Protein AF-0000000087717267 (afdb_homodimer)

Sequence (338 aa):
MAAPQKGGMAPADSSPEQLRQWFDAIDKDRNGKLTAMELQSALQLGGLNFSLATVAHIIRIHDRSNSGTIMFGEFCKLHEFLTNVQHSFDYFDSKGSGYLGYQLDRPALQAVFTRFDPARRGALGLAEFLALTLFLRSSTATFNAFDRDRTGAIKLSFNQFLFAAAHCVMAAPQKGGMAPADSSPEQLRQWFDAIDKDRNGKLTAMELQSALQLGGLNFSLATVAHIIRIHDRSNSGTIMFGEFCKLHEFLTNVQHSFDYFDSKGSGYLGYQLDRPALQAVFTRFDPARRGALGLAEFLALTLFLRSSTATFNAFDRDRTGAIKLSFNQFLFAAAHCV

pLDDT: mean 89.27, std 12.34, range [26.91, 97.62]

Organism: NCBI:txid307507

Structure (mmCIF, N/CA/C/O backbone):
data_AF-0000000087717267-model_v1
#
loop_
_entity.id
_entity.type
_entity.pdbx_description
1 polymer 'EF-hand domain-containing protein'
#
loop_
_atom_site.group_PDB
_atom_site.id
_atom_site.type_symbol
_atom_site.label_atom_id
_atom_site.label_alt_id
_atom_site.label_comp_id
_atom_site.label_asym_id
_atom_site.label_entity_id
_atom_site.label_seq_id
_atom_site.pdbx_PDB_ins_code
_atom_site.Cartn_x
_atom_site.Cartn_y
_atom_site.Cartn_z
_atom_site.occupancy
_atom_site.B_iso_or_equiv
_atom_site.auth_seq_id
_atom_site.auth_comp_id
_atom_site.auth_asym_id
_atom_site.auth_atom_id
_atom_site.pdbx_PDB_model_num
ATOM 1 N N . MET A 1 1 ? 26.172 -24.422 -20.688 1 26.91 1 MET A N 1
ATOM 2 C CA . MET A 1 1 ? 25.797 -24.109 -19.312 1 26.91 1 MET A CA 1
ATOM 3 C C . MET A 1 1 ? 25.062 -22.781 -19.25 1 26.91 1 MET A C 1
ATOM 5 O O . MET A 1 1 ? 25.594 -21.75 -19.641 1 26.91 1 MET A O 1
ATOM 9 N N . ALA A 1 2 ? 23.7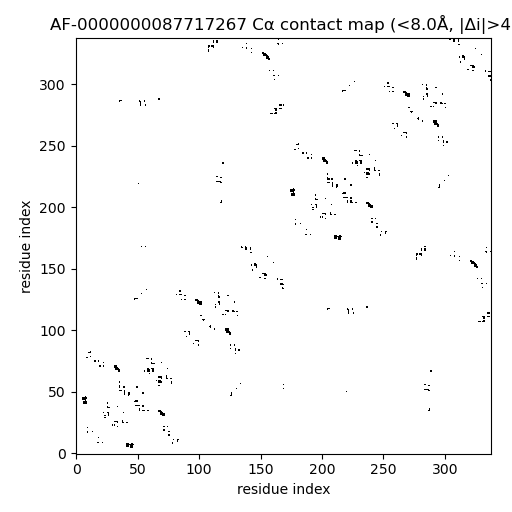5 -22.781 -19.328 1 35.59 2 ALA A N 1
ATOM 10 C CA . ALA A 1 2 ? 22.984 -21.547 -19.5 1 35.59 2 ALA A CA 1
ATOM 11 C C . ALA A 1 2 ? 23.281 -20.547 -18.375 1 35.59 2 ALA A C 1
ATOM 13 O O . ALA A 1 2 ? 23.297 -20.938 -17.203 1 35.59 2 ALA A O 1
ATOM 14 N N . ALA A 1 3 ? 24 -19.641 -18.578 1 35.81 3 ALA A N 1
ATOM 15 C CA . ALA A 1 3 ? 24.359 -18.562 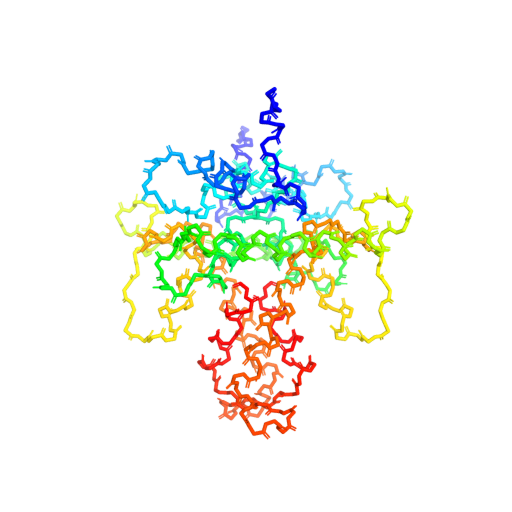-17.672 1 35.81 3 ALA A CA 1
ATOM 16 C C . ALA A 1 3 ? 23.156 -18.094 -16.859 1 35.81 3 ALA A C 1
ATOM 18 O O . ALA A 1 3 ? 22.047 -17.969 -17.391 1 35.81 3 ALA A O 1
ATOM 19 N N . PRO A 1 4 ? 23.219 -18.359 -15.484 1 39.34 4 PRO A N 1
ATOM 20 C CA . PRO A 1 4 ? 22.094 -17.766 -14.758 1 39.34 4 PRO A CA 1
ATOM 21 C C . PRO A 1 4 ? 21.75 -16.375 -15.266 1 39.34 4 PRO A C 1
ATOM 23 O O . PRO A 1 4 ? 22.625 -15.516 -15.422 1 39.34 4 PRO A O 1
ATOM 26 N N . GLN A 1 5 ? 21.188 -16.312 -16.359 1 37.53 5 GLN A N 1
ATOM 27 C CA . GLN A 1 5 ? 20.828 -15.023 -16.906 1 37.53 5 GLN A CA 1
ATOM 28 C C . GLN A 1 5 ? 20.5 -14.023 -15.789 1 37.53 5 GLN A C 1
ATOM 30 O O . GLN A 1 5 ? 20.172 -14.422 -14.672 1 37.53 5 GLN A O 1
ATOM 35 N N . LYS A 1 6 ? 20.656 -12.75 -16.078 1 39.75 6 LYS A N 1
ATOM 36 C CA . LYS A 1 6 ? 20.422 -11.586 -15.227 1 39.75 6 LYS A CA 1
ATOM 37 C C . LYS A 1 6 ? 19.266 -11.844 -14.25 1 39.75 6 LYS A C 1
ATOM 39 O O . LYS A 1 6 ? 18.281 -12.484 -14.609 1 39.75 6 LYS A O 1
ATOM 44 N N . GLY A 1 7 ? 19.406 -11.914 -12.875 1 49.19 7 GLY A N 1
ATOM 45 C CA . GLY A 1 7 ? 18.766 -12.008 -11.57 1 49.19 7 GLY A CA 1
ATOM 46 C C . GLY A 1 7 ? 17.266 -11.75 -11.633 1 49.19 7 GLY A C 1
ATOM 47 O O . GLY A 1 7 ? 16.641 -11.438 -10.617 1 49.19 7 GLY A O 1
ATOM 48 N N . GLY A 1 8 ? 16.734 -11.523 -12.766 1 53.84 8 GLY A N 1
ATOM 49 C CA . GLY A 1 8 ? 15.32 -11.242 -12.93 1 53.84 8 GLY A CA 1
ATOM 50 C C . GLY A 1 8 ? 14.438 -12.461 -12.719 1 53.84 8 GLY A C 1
ATOM 51 O O . GLY A 1 8 ? 14.898 -13.484 -12.219 1 53.84 8 GLY A O 1
ATOM 52 N N . MET A 1 9 ? 13.094 -12.289 -12.844 1 64.06 9 MET A N 1
ATOM 53 C CA . MET A 1 9 ? 12.109 -13.367 -12.727 1 64.06 9 MET A CA 1
ATOM 54 C C . MET A 1 9 ? 12.422 -14.492 -13.703 1 64.06 9 MET A C 1
ATOM 56 O O . MET A 1 9 ? 12.953 -14.258 -14.781 1 64.06 9 MET A O 1
ATOM 60 N N . ALA A 1 10 ? 12.367 -15.711 -13.172 1 70.69 10 ALA A N 1
ATOM 61 C CA . ALA A 1 10 ? 12.492 -16.875 -14.055 1 70.69 10 ALA A CA 1
ATOM 62 C C . ALA A 1 10 ? 11.523 -16.766 -15.227 1 70.69 10 ALA A C 1
ATOM 64 O O . ALA A 1 10 ? 10.406 -16.266 -15.078 1 70.69 10 ALA A O 1
ATOM 65 N N . PRO A 1 11 ? 11.969 -17.234 -16.375 1 72.56 11 PRO A N 1
ATOM 66 C CA . PRO A 1 11 ? 11.07 -17.203 -17.531 1 72.56 11 PRO A CA 1
ATOM 67 C C . PRO A 1 11 ? 9.797 -18.016 -17.312 1 72.56 11 PRO A C 1
ATOM 69 O O . PRO A 1 11 ? 9.758 -18.875 -16.438 1 72.56 11 PRO A O 1
ATOM 72 N N . ALA A 1 12 ? 8.656 -17.766 -17.906 1 69.88 12 ALA A N 1
ATOM 73 C CA . ALA A 1 12 ? 7.32 -18.359 -17.781 1 69.88 12 ALA A CA 1
ATOM 74 C C . ALA A 1 12 ? 7.363 -19.875 -17.969 1 69.88 12 ALA A C 1
ATOM 76 O O . ALA A 1 12 ? 6.633 -20.609 -17.312 1 69.88 12 ALA A O 1
ATOM 77 N N . ASP A 1 13 ? 8.109 -20.344 -18.797 1 75.69 13 ASP A N 1
ATOM 78 C CA . ASP A 1 13 ? 8.117 -21.781 -19.094 1 75.69 13 ASP A CA 1
ATOM 79 C C . ASP A 1 13 ? 9.273 -22.484 -18.391 1 75.69 13 ASP A C 1
ATOM 81 O O . ASP A 1 13 ? 9.859 -23.422 -18.922 1 75.69 13 ASP A O 1
ATOM 85 N N . SER A 1 14 ? 9.375 -22 -17.203 1 80.81 14 SER A N 1
ATOM 86 C CA . SER A 1 14 ? 10.5 -22.594 -16.469 1 80.81 14 SER A CA 1
ATOM 87 C C . SER A 1 14 ? 10.133 -23.969 -15.93 1 80.81 14 SER A C 1
ATOM 89 O O . SER A 1 14 ? 9.023 -24.172 -15.43 1 80.81 14 SER A O 1
ATOM 91 N N . SER A 1 15 ? 11.031 -24.922 -16.078 1 85.56 15 SER A N 1
ATOM 92 C CA . SER A 1 15 ? 10.891 -26.234 -15.453 1 85.56 15 SER A CA 1
ATOM 93 C C . SER A 1 15 ? 11.039 -26.141 -13.938 1 85.56 15 SER A C 1
ATOM 95 O O . SER A 1 15 ? 11.562 -25.156 -13.422 1 85.56 15 SER A O 1
ATOM 97 N N . PRO A 1 16 ? 10.547 -27.141 -13.273 1 88 16 PRO A N 1
ATOM 98 C CA . PRO A 1 16 ? 10.727 -27.172 -11.82 1 88 16 PRO A CA 1
ATOM 99 C C . PRO A 1 16 ? 12.195 -27.094 -11.406 1 88 16 PRO A C 1
ATOM 101 O O . PRO A 1 16 ? 12.516 -26.469 -10.391 1 88 16 PRO A O 1
ATOM 104 N N . GLU A 1 17 ? 13.031 -27.672 -12.188 1 90.38 17 GLU A N 1
ATOM 105 C CA . GLU A 1 17 ? 14.453 -27.641 -11.883 1 90.38 17 GLU A CA 1
ATOM 106 C C . GLU A 1 17 ? 15.016 -26.219 -12.016 1 90.38 17 GLU A C 1
ATOM 108 O O . GLU A 1 17 ? 15.82 -25.797 -11.188 1 90.38 17 GLU A O 1
ATOM 113 N N . GLN A 1 18 ? 14.586 -25.562 -13.031 1 90.56 18 GLN A N 1
ATOM 114 C CA . GLN A 1 18 ? 15.016 -24.188 -13.219 1 90.56 18 GLN A CA 1
ATOM 115 C C . GLN A 1 18 ? 14.516 -23.297 -12.086 1 90.56 18 GLN A C 1
ATOM 117 O O . GLN A 1 18 ? 15.25 -22.438 -11.594 1 90.56 18 GLN A O 1
ATOM 122 N N . LEU A 1 19 ? 13.297 -23.547 -11.664 1 93.62 19 LEU A N 1
ATOM 123 C CA . LEU A 1 19 ? 12.719 -22.75 -10.586 1 93.62 19 LEU A CA 1
ATOM 124 C C . LEU A 1 19 ? 13.477 -22.984 -9.281 1 93.62 19 LEU A C 1
ATOM 126 O O . LEU A 1 19 ? 13.633 -22.062 -8.477 1 93.62 19 LEU A O 1
ATOM 130 N N . ARG A 1 20 ? 13.891 -24.219 -9.078 1 94.5 20 ARG A N 1
ATOM 131 C CA . ARG A 1 20 ? 14.664 -24.531 -7.887 1 94.5 20 ARG A CA 1
ATOM 132 C C . ARG A 1 20 ? 15.977 -23.75 -7.871 1 94.5 20 ARG A C 1
ATOM 134 O O . ARG A 1 20 ? 16.375 -23.219 -6.828 1 94.5 20 ARG A O 1
ATOM 141 N N . GLN A 1 21 ? 16.609 -23.625 -9.023 1 93.69 21 GLN A N 1
ATOM 142 C CA . GLN A 1 21 ? 17.844 -22.859 -9.133 1 93.69 21 GLN A CA 1
ATOM 143 C C . GLN A 1 21 ? 17.594 -21.391 -8.797 1 93.69 21 GLN A C 1
ATOM 145 O O . GLN A 1 21 ? 18.391 -20.766 -8.094 1 93.69 21 GLN A O 1
ATOM 150 N N . TRP A 1 22 ? 16.516 -20.906 -9.297 1 92.38 22 TRP A N 1
ATOM 151 C CA . TRP A 1 22 ? 16.172 -19.516 -9.016 1 92.38 22 TRP A CA 1
ATOM 152 C C . TRP A 1 22 ? 15.883 -19.312 -7.535 1 92.38 22 TRP A C 1
ATOM 154 O O . TRP A 1 22 ? 16.375 -18.359 -6.922 1 92.38 22 TRP A O 1
ATOM 164 N N . PHE A 1 23 ? 15.086 -20.234 -7 1 96.31 23 PHE A N 1
ATOM 165 C CA . PHE A 1 23 ? 14.766 -20.188 -5.578 1 96.31 23 PHE A CA 1
ATOM 166 C C . PHE A 1 23 ? 16.047 -20.156 -4.738 1 96.31 23 PHE A C 1
ATOM 168 O O . PHE A 1 23 ? 16.188 -19.328 -3.844 1 96.31 23 PHE A O 1
ATOM 175 N N . ASP A 1 24 ? 16.953 -20.984 -5.074 1 96.25 24 ASP A N 1
ATOM 176 C CA . ASP A 1 24 ? 18.203 -21.094 -4.332 1 96.25 24 ASP A CA 1
ATOM 177 C C . ASP A 1 24 ? 19.047 -19.828 -4.48 1 96.25 24 ASP A C 1
ATOM 179 O O . ASP A 1 24 ? 19.734 -19.438 -3.549 1 96.25 24 ASP A O 1
ATOM 183 N N . ALA A 1 25 ? 18.969 -19.219 -5.641 1 94.5 25 ALA A N 1
ATOM 184 C CA . ALA A 1 25 ? 19.703 -17.984 -5.883 1 94.5 25 ALA A CA 1
ATOM 185 C C . ALA A 1 25 ? 19.141 -16.828 -5.051 1 94.5 25 ALA A C 1
ATOM 187 O O . ALA A 1 25 ? 19.891 -15.945 -4.629 1 94.5 25 ALA A O 1
ATOM 188 N N . ILE A 1 26 ? 17.891 -16.906 -4.832 1 95.75 26 ILE A N 1
ATOM 189 C CA . ILE A 1 26 ? 17.203 -15.844 -4.086 1 95.75 26 ILE A CA 1
ATOM 190 C C . ILE A 1 26 ? 17.422 -16.062 -2.588 1 95.75 26 ILE A C 1
ATOM 192 O O . ILE A 1 26 ? 17.547 -15.094 -1.832 1 95.75 26 ILE A O 1
ATOM 196 N N . ASP A 1 27 ? 17.453 -17.312 -2.191 1 97.25 27 ASP A N 1
ATOM 197 C CA . ASP A 1 27 ? 17.594 -17.688 -0.788 1 97.25 27 ASP A CA 1
ATOM 198 C C . ASP A 1 27 ? 19.016 -17.422 -0.299 1 97.25 27 ASP A C 1
ATOM 200 O O . ASP A 1 27 ? 19.797 -18.359 -0.091 1 97.25 27 ASP A O 1
ATOM 204 N N . LYS A 1 28 ? 19.328 -16.281 0.073 1 95.88 28 LYS A N 1
ATOM 205 C CA . LYS A 1 28 ? 20.688 -15.836 0.366 1 95.88 28 LYS A CA 1
ATOM 206 C C . LYS A 1 28 ? 21.25 -16.562 1.583 1 95.88 28 LYS A C 1
ATOM 208 O O . LYS A 1 28 ? 22.453 -16.859 1.634 1 95.88 28 LYS A O 1
ATOM 213 N N . ASP A 1 29 ? 20.438 -16.828 2.641 1 96.25 29 ASP A N 1
ATOM 214 C CA . ASP A 1 29 ? 20.953 -17.484 3.834 1 96.25 29 ASP A CA 1
ATOM 215 C C . ASP A 1 29 ? 20.797 -19 3.738 1 96.25 29 ASP A C 1
ATOM 217 O O . ASP A 1 29 ? 21.125 -19.719 4.68 1 96.25 29 ASP A O 1
ATOM 221 N N . ARG A 1 30 ? 20.188 -19.547 2.648 1 96.62 30 ARG A N 1
ATOM 222 C CA . ARG A 1 30 ? 20.094 -20.969 2.283 1 96.62 30 ARG A CA 1
ATOM 223 C C . ARG A 1 30 ? 19.375 -21.766 3.369 1 96.62 30 ARG A C 1
ATOM 225 O O . ARG A 1 30 ? 19.828 -22.844 3.742 1 96.62 30 ARG A O 1
ATOM 232 N N . ASN A 1 31 ? 18.328 -21.203 3.932 1 96.88 31 ASN A N 1
ATOM 233 C CA . ASN A 1 31 ? 17.594 -21.922 4.977 1 96.88 31 ASN A CA 1
ATOM 234 C C . ASN A 1 31 ? 16.312 -22.547 4.434 1 96.88 31 ASN A C 1
ATOM 236 O O . ASN A 1 31 ? 15.492 -23.062 5.199 1 96.88 31 ASN A O 1
ATOM 240 N N . GLY A 1 32 ? 16.172 -22.453 3.127 1 96.81 32 GLY A N 1
ATOM 241 C CA . GLY A 1 32 ? 15.055 -23.125 2.479 1 96.81 32 GLY A CA 1
ATOM 242 C C . GLY A 1 32 ? 13.773 -22.312 2.488 1 96.81 32 GLY A C 1
ATOM 243 O O . GLY A 1 32 ? 12.719 -22.797 2.082 1 96.81 32 GLY A O 1
ATOM 244 N N . LYS A 1 33 ? 13.805 -21.094 2.902 1 96.81 33 LYS A N 1
ATOM 245 C CA . LYS A 1 33 ? 12.664 -20.172 2.934 1 96.81 33 LYS A CA 1
ATOM 246 C C . LYS A 1 33 ? 13.039 -18.812 2.377 1 96.81 33 LYS A C 1
ATOM 248 O O . LYS A 1 33 ? 14.188 -18.375 2.49 1 96.81 33 LYS A O 1
ATOM 253 N N . LEU A 1 34 ? 12.117 -18.141 1.711 1 97.06 34 LEU A N 1
ATOM 254 C CA . LEU A 1 34 ? 12.359 -16.797 1.201 1 97.06 34 LEU A CA 1
ATOM 255 C C . LEU A 1 34 ? 11.625 -15.75 2.039 1 97.06 34 LEU A C 1
ATOM 257 O O . LEU A 1 34 ? 10.43 -15.891 2.295 1 97.06 34 LEU A O 1
ATOM 261 N N . THR A 1 35 ? 12.344 -14.805 2.502 1 96.12 35 THR A N 1
ATOM 262 C CA . THR A 1 35 ? 11.742 -13.656 3.158 1 96.12 35 THR A CA 1
ATOM 263 C C . THR A 1 35 ? 11.297 -12.617 2.129 1 96.12 35 THR A C 1
ATOM 265 O O . THR A 1 35 ? 11.648 -12.719 0.95 1 96.12 35 THR A O 1
ATOM 268 N N . ALA A 1 36 ? 10.547 -11.641 2.602 1 95.56 36 ALA A N 1
ATOM 269 C CA . ALA A 1 36 ? 10.133 -10.531 1.738 1 95.56 36 ALA A CA 1
ATOM 270 C C . ALA A 1 36 ? 11.344 -9.75 1.23 1 95.56 36 ALA A C 1
ATOM 272 O O . ALA A 1 36 ? 11.383 -9.336 0.07 1 95.56 36 ALA A O 1
ATOM 273 N N . MET A 1 37 ? 12.305 -9.609 2.037 1 95.06 37 MET A N 1
ATOM 274 C CA . MET A 1 37 ? 13.5 -8.852 1.671 1 95.06 37 MET A CA 1
ATOM 275 C C . MET A 1 37 ? 14.289 -9.57 0.589 1 95.06 37 MET A C 1
ATOM 277 O O . MET A 1 37 ? 14.758 -8.945 -0.365 1 95.06 37 MET A O 1
ATOM 281 N N . GLU A 1 38 ? 14.422 -10.859 0.75 1 96.75 38 GLU A N 1
ATOM 282 C CA . GLU A 1 38 ? 15.125 -11.641 -0.261 1 96.75 38 GLU A CA 1
ATOM 283 C C . GLU A 1 38 ? 14.406 -11.586 -1.604 1 96.75 38 GLU A C 1
ATOM 285 O O . GLU A 1 38 ? 15.031 -11.375 -2.645 1 96.75 38 GLU A O 1
ATOM 290 N N . LEU A 1 39 ? 13.125 -11.766 -1.527 1 96.12 39 LEU A N 1
ATOM 291 C CA . LEU A 1 39 ? 12.344 -11.734 -2.756 1 96.12 39 LEU A CA 1
ATOM 292 C C . LEU A 1 39 ? 12.352 -10.344 -3.381 1 96.12 39 LEU A C 1
ATOM 294 O O . LEU A 1 39 ? 12.438 -10.211 -4.602 1 96.12 39 LEU A O 1
ATOM 298 N N . GLN A 1 40 ? 12.234 -9.344 -2.545 1 94.62 40 GLN A N 1
ATOM 299 C CA . GLN A 1 40 ? 12.25 -7.973 -3.041 1 94.62 40 GLN A CA 1
ATOM 300 C C . GLN A 1 40 ? 13.523 -7.691 -3.83 1 94.62 40 GLN A C 1
ATOM 302 O O . GLN A 1 40 ? 13.477 -7.117 -4.922 1 94.62 40 GLN A O 1
ATOM 307 N N . SER A 1 41 ? 14.641 -8.055 -3.285 1 94.75 41 SER A N 1
ATOM 308 C CA . SER A 1 41 ? 15.93 -7.859 -3.938 1 94.75 41 SER A CA 1
ATOM 309 C C . SER A 1 41 ? 15.984 -8.57 -5.281 1 94.75 41 SER A C 1
ATOM 311 O O . SER A 1 41 ? 16.5 -8.031 -6.262 1 94.75 41 SER A O 1
ATOM 313 N N . ALA A 1 42 ? 15.461 -9.719 -5.297 1 93.88 42 ALA A N 1
ATOM 314 C CA . ALA A 1 42 ? 15.461 -10.508 -6.527 1 93.88 42 ALA A CA 1
ATOM 315 C C . ALA A 1 42 ? 14.594 -9.844 -7.598 1 93.88 42 ALA A C 1
ATOM 317 O O . ALA A 1 42 ? 15 -9.75 -8.758 1 93.88 42 ALA A O 1
ATOM 318 N N . LEU A 1 43 ? 13.406 -9.398 -7.207 1 92.19 43 LEU A N 1
ATOM 319 C CA . LEU A 1 43 ? 12.484 -8.758 -8.141 1 92.19 43 LEU A CA 1
ATOM 320 C C . LEU A 1 43 ? 13.07 -7.453 -8.672 1 92.19 43 LEU A C 1
ATOM 322 O O . LEU A 1 43 ? 12.898 -7.121 -9.844 1 92.19 43 LEU A O 1
ATOM 326 N N . GLN A 1 44 ? 13.75 -6.766 -7.781 1 91.94 44 GLN A N 1
ATOM 327 C CA . GLN A 1 44 ? 14.406 -5.523 -8.18 1 91.94 44 GLN A CA 1
ATOM 328 C C . GLN A 1 44 ? 15.453 -5.773 -9.266 1 91.94 44 GLN A C 1
ATOM 330 O O . GLN A 1 44 ? 15.57 -4.996 -10.219 1 91.94 44 GLN A O 1
ATOM 335 N N . LEU A 1 45 ? 16.188 -6.809 -9.109 1 89.44 45 LEU A N 1
ATOM 336 C CA . LEU A 1 45 ? 17.188 -7.188 -10.094 1 89.44 45 LEU A CA 1
ATOM 337 C C . LEU A 1 45 ? 16.547 -7.449 -11.453 1 89.44 45 LEU A C 1
ATOM 339 O O . LEU A 1 45 ? 17.156 -7.199 -12.492 1 89.44 45 LEU A O 1
ATOM 343 N N . GLY A 1 46 ? 15.297 -7.891 -11.422 1 85.19 46 GLY A N 1
ATOM 344 C CA . GLY A 1 46 ? 14.555 -8.148 -12.648 1 85.19 46 GLY A CA 1
ATOM 345 C C . GLY A 1 46 ? 13.844 -6.918 -13.188 1 85.19 46 GLY A C 1
ATOM 346 O O . GLY A 1 46 ? 13.102 -7 -14.164 1 85.19 46 GLY A O 1
ATOM 347 N N . GLY A 1 47 ? 14.047 -5.812 -12.492 1 85.38 47 GLY A N 1
ATOM 348 C CA . GLY A 1 47 ? 13.469 -4.57 -12.977 1 85.38 47 GLY A CA 1
ATOM 349 C C . GLY A 1 47 ? 12.125 -4.258 -12.359 1 85.38 47 GLY A C 1
ATOM 350 O O . GLY A 1 47 ? 11.438 -3.322 -12.781 1 85.38 47 GLY A O 1
ATOM 351 N N . LEU A 1 48 ? 11.734 -5.07 -11.406 1 87.31 48 LEU A N 1
ATOM 352 C CA . LEU A 1 48 ? 10.484 -4.832 -10.703 1 87.31 48 LEU A CA 1
ATOM 353 C C . LEU A 1 48 ? 10.734 -4.191 -9.336 1 87.31 48 LEU A C 1
ATOM 355 O O . LEU A 1 48 ? 11.047 -4.887 -8.367 1 87.31 48 LEU A O 1
ATOM 359 N N . ASN A 1 49 ? 10.523 -2.951 -9.305 1 87.25 49 ASN A N 1
ATOM 360 C CA . ASN A 1 49 ? 10.773 -2.203 -8.078 1 87.25 49 ASN A CA 1
ATOM 361 C C . ASN A 1 49 ? 9.516 -2.084 -7.227 1 87.25 49 ASN A C 1
ATOM 363 O O . ASN A 1 49 ? 8.727 -1.16 -7.406 1 87.25 49 ASN A O 1
ATOM 367 N N . PHE A 1 50 ? 9.43 -3.014 -6.305 1 89.06 50 PHE A N 1
ATOM 368 C CA . PHE A 1 50 ? 8.297 -3.033 -5.383 1 89.06 50 PHE A CA 1
ATOM 369 C C . PHE A 1 50 ? 8.711 -2.543 -4.004 1 89.06 50 PHE A C 1
ATOM 371 O O . PHE A 1 50 ? 9.867 -2.691 -3.609 1 89.06 50 PHE A O 1
ATOM 378 N N . SER A 1 51 ? 7.746 -1.952 -3.396 1 86.81 51 SER A N 1
ATOM 379 C CA . SER A 1 51 ? 7.957 -1.7 -1.975 1 86.81 51 SER A CA 1
ATOM 380 C C . SER A 1 51 ? 7.988 -3.002 -1.182 1 86.81 51 SER A C 1
ATOM 382 O O . SER A 1 51 ? 7.457 -4.02 -1.629 1 86.81 51 SER A O 1
ATOM 384 N N . LEU A 1 52 ? 8.633 -2.98 -0.073 1 90.06 52 LEU A N 1
ATOM 385 C CA . LEU A 1 52 ? 8.648 -4.16 0.784 1 90.06 52 LEU A CA 1
ATOM 386 C C . LEU A 1 52 ? 7.238 -4.559 1.193 1 90.06 52 LEU A C 1
ATOM 388 O O . LEU A 1 52 ? 6.934 -5.75 1.312 1 90.06 52 LEU A O 1
ATOM 392 N N . ALA A 1 53 ? 6.406 -3.562 1.337 1 88.69 53 ALA A N 1
ATOM 393 C CA . ALA A 1 53 ? 5.02 -3.832 1.702 1 88.69 53 ALA A CA 1
ATOM 394 C C . ALA A 1 53 ? 4.312 -4.641 0.617 1 88.69 53 ALA A C 1
ATOM 396 O O . ALA A 1 53 ? 3.58 -5.586 0.915 1 88.69 53 ALA A O 1
ATOM 397 N N . THR A 1 54 ? 4.488 -4.277 -0.59 1 89.19 54 THR A N 1
ATOM 398 C CA . THR A 1 54 ? 3.875 -4.984 -1.706 1 89.19 54 THR A CA 1
ATOM 399 C C . THR A 1 54 ? 4.395 -6.418 -1.789 1 89.19 54 THR A C 1
ATOM 401 O O . THR A 1 54 ? 3.617 -7.359 -1.957 1 89.19 54 THR A O 1
ATOM 404 N N . VAL A 1 55 ? 5.699 -6.609 -1.637 1 93.62 55 VAL A N 1
ATOM 405 C CA . VAL A 1 55 ? 6.293 -7.941 -1.711 1 93.62 55 VAL A CA 1
ATOM 406 C C . VAL A 1 55 ? 5.785 -8.797 -0.554 1 93.62 55 VAL A C 1
ATOM 408 O O . VAL A 1 55 ? 5.453 -9.969 -0.743 1 93.62 55 VAL A O 1
ATOM 411 N N . ALA A 1 56 ? 5.73 -8.188 0.597 1 93.44 56 ALA A N 1
ATOM 412 C CA . ALA A 1 56 ? 5.195 -8.898 1.753 1 93.44 56 ALA A CA 1
ATOM 413 C C . ALA A 1 56 ? 3.752 -9.336 1.506 1 93.44 56 ALA A C 1
ATOM 415 O O . ALA A 1 56 ? 3.336 -10.406 1.951 1 93.44 56 ALA A O 1
ATOM 416 N N . HIS A 1 57 ? 3.014 -8.508 0.82 1 91.94 57 HIS A N 1
ATOM 417 C CA . HIS A 1 57 ? 1.644 -8.859 0.461 1 91.94 57 HIS A CA 1
ATOM 418 C C . HIS A 1 57 ? 1.607 -10.086 -0.45 1 91.94 57 HIS A C 1
ATOM 420 O O . HIS A 1 57 ? 0.816 -11 -0.231 1 91.94 57 HIS A O 1
ATOM 426 N N . ILE A 1 58 ? 2.469 -10.117 -1.441 1 93.88 58 ILE A N 1
ATOM 427 C CA . ILE A 1 58 ? 2.561 -11.258 -2.352 1 93.88 58 ILE A CA 1
ATOM 428 C C . ILE A 1 58 ? 2.865 -12.531 -1.562 1 93.88 58 ILE A C 1
ATOM 430 O O . ILE A 1 58 ? 2.219 -13.562 -1.76 1 93.88 58 ILE A O 1
ATOM 434 N N . ILE A 1 59 ? 3.793 -12.383 -0.699 1 94.69 59 ILE A N 1
ATOM 435 C CA . ILE A 1 59 ? 4.203 -13.516 0.119 1 94.69 59 ILE A CA 1
ATOM 436 C C . ILE A 1 59 ? 3.027 -13.992 0.973 1 94.69 59 ILE A C 1
ATOM 438 O O . ILE A 1 59 ? 2.748 -15.188 1.05 1 94.69 59 ILE A O 1
ATOM 442 N N . ARG A 1 60 ? 2.344 -13.094 1.546 1 91.81 60 ARG A N 1
ATOM 443 C CA . ARG A 1 60 ? 1.24 -13.43 2.441 1 91.81 60 ARG A CA 1
ATOM 444 C C . ARG A 1 60 ? 0.167 -14.227 1.713 1 91.81 60 ARG A C 1
ATOM 446 O O . ARG A 1 60 ? -0.399 -15.172 2.273 1 91.81 60 ARG A O 1
ATOM 453 N N . ILE A 1 61 ? -0.131 -13.836 0.529 1 90.88 61 ILE A N 1
ATOM 454 C CA . ILE A 1 61 ? -1.183 -14.484 -0.246 1 90.88 61 ILE A CA 1
ATOM 455 C C . ILE A 1 61 ? -0.777 -15.922 -0.561 1 90.88 61 ILE A C 1
ATOM 457 O O . ILE A 1 61 ? -1.634 -16.781 -0.757 1 90.88 61 ILE A O 1
ATOM 461 N N . HIS A 1 62 ? 0.514 -16.203 -0.566 1 93.56 62 HIS A N 1
ATOM 462 C CA . HIS A 1 62 ? 0.987 -17.531 -0.964 1 93.56 62 HIS A CA 1
ATOM 463 C C . HIS A 1 62 ? 1.533 -18.297 0.231 1 93.56 62 HIS A C 1
ATOM 465 O O . HIS A 1 62 ? 1.901 -19.469 0.104 1 93.56 62 HIS A O 1
ATOM 471 N N . ASP A 1 63 ? 1.668 -17.562 1.295 1 92.75 63 ASP A N 1
ATOM 472 C CA . ASP A 1 63 ? 2.191 -18.141 2.529 1 92.75 63 ASP A CA 1
ATOM 473 C C . ASP A 1 63 ? 1.096 -18.859 3.307 1 92.75 63 ASP A C 1
ATOM 475 O O . ASP A 1 63 ? 0.454 -18.266 4.18 1 92.75 63 ASP A O 1
ATOM 479 N N . ARG A 1 64 ? 0.927 -20.109 3.152 1 86.38 64 ARG A N 1
ATOM 480 C CA . ARG A 1 64 ? -0.152 -20.891 3.746 1 86.38 64 ARG A CA 1
ATOM 481 C C . ARG A 1 64 ? 0.072 -21.078 5.242 1 86.38 64 ARG A C 1
ATOM 483 O O . ARG A 1 64 ? -0.88 -21.297 5.996 1 86.38 64 ARG A O 1
ATOM 490 N N . SER A 1 65 ? 1.29 -20.969 5.691 1 86.5 65 SER A N 1
ATOM 491 C CA . SER A 1 65 ? 1.62 -21.25 7.086 1 86.5 65 SER A CA 1
ATOM 492 C C . SER A 1 65 ? 1.679 -19.969 7.91 1 86.5 65 SER A C 1
ATOM 494 O O . SER A 1 65 ? 1.953 -20.016 9.109 1 86.5 65 SER A O 1
ATOM 496 N N . ASN A 1 66 ? 1.486 -18.828 7.285 1 85.25 66 ASN A N 1
ATOM 497 C CA . ASN A 1 66 ? 1.544 -17.531 7.949 1 85.25 66 ASN A CA 1
ATOM 498 C C . ASN A 1 66 ? 2.869 -17.328 8.68 1 85.25 66 ASN A C 1
ATOM 500 O O . ASN A 1 66 ? 2.898 -16.781 9.781 1 85.25 66 ASN A O 1
ATOM 504 N N . SER A 1 67 ? 3.934 -17.844 8.102 1 87.62 67 SER A N 1
ATOM 505 C CA . SER A 1 67 ? 5.262 -17.75 8.703 1 87.62 67 SER A CA 1
ATOM 506 C C . SER A 1 67 ? 5.941 -16.422 8.336 1 87.62 67 SER A C 1
ATOM 508 O O . SER A 1 67 ? 6.938 -16.047 8.953 1 87.62 67 SER A O 1
ATOM 510 N N . GLY A 1 68 ? 5.434 -15.758 7.312 1 90.56 68 GLY A N 1
ATOM 511 C CA . GLY A 1 68 ? 6.102 -14.578 6.793 1 90.56 68 GLY A CA 1
ATOM 512 C C . GLY A 1 68 ? 7.141 -14.898 5.734 1 90.56 68 GLY A C 1
ATOM 513 O O . GLY A 1 68 ? 7.789 -13.992 5.203 1 90.56 68 GLY A O 1
ATOM 514 N N . THR A 1 69 ? 7.324 -16.188 5.484 1 95.38 69 THR A N 1
ATOM 515 C CA . THR A 1 69 ? 8.242 -16.672 4.465 1 95.38 69 THR A CA 1
ATOM 516 C C . THR A 1 69 ? 7.555 -17.688 3.561 1 95.38 69 THR A C 1
ATOM 518 O O . THR A 1 69 ? 6.438 -18.125 3.848 1 95.38 69 THR A O 1
ATOM 521 N N . ILE A 1 70 ? 8.172 -17.906 2.461 1 96.12 70 ILE A N 1
ATOM 522 C CA . ILE A 1 70 ? 7.602 -18.922 1.59 1 96.12 70 ILE A CA 1
ATOM 523 C C . ILE A 1 70 ? 8.648 -19.984 1.272 1 96.12 70 ILE A C 1
ATOM 525 O O . ILE A 1 70 ? 9.844 -19.672 1.178 1 96.12 70 ILE A O 1
ATOM 529 N N . MET A 1 71 ? 8.172 -21.188 1.2 1 96.81 71 MET A N 1
ATOM 530 C CA . MET A 1 71 ? 9 -22.328 0.799 1 96.81 71 MET A CA 1
ATOM 531 C C . MET A 1 71 ? 8.883 -22.578 -0.7 1 96.81 71 MET A C 1
ATOM 533 O O . MET A 1 71 ? 8.109 -21.906 -1.391 1 96.81 71 MET A O 1
ATOM 537 N N . PHE A 1 72 ? 9.641 -23.578 -1.173 1 96.12 72 PHE A N 1
ATOM 538 C CA . PHE A 1 72 ? 9.766 -23.781 -2.609 1 96.12 72 PHE A CA 1
ATOM 539 C C . PHE A 1 72 ? 8.406 -24.016 -3.25 1 96.12 72 PHE A C 1
ATOM 541 O O . PHE A 1 72 ? 8.102 -23.453 -4.305 1 96.12 72 PHE A O 1
ATOM 548 N N . GLY A 1 73 ? 7.641 -24.875 -2.691 1 95.44 73 GLY A N 1
ATOM 549 C CA . GLY A 1 73 ? 6.32 -25.141 -3.246 1 95.44 73 GLY A CA 1
ATOM 550 C C . GLY A 1 73 ? 5.48 -23.891 -3.398 1 95.44 73 GLY A C 1
ATOM 551 O O . GLY A 1 73 ? 4.848 -23.688 -4.438 1 95.44 73 GLY A O 1
ATOM 552 N N . GLU A 1 74 ? 5.434 -23.062 -2.365 1 96.06 74 GLU A N 1
ATOM 553 C CA . GLU A 1 74 ? 4.707 -21.797 -2.389 1 96.06 74 GLU A CA 1
ATOM 554 C C . GLU A 1 74 ? 5.316 -20.828 -3.404 1 96.06 74 GLU A C 1
ATOM 556 O O . GLU A 1 74 ? 4.594 -20.078 -4.066 1 96.06 74 GLU A O 1
ATOM 561 N N . PHE A 1 75 ? 6.637 -20.938 -3.51 1 96.12 75 PHE A N 1
ATOM 562 C CA . PHE A 1 75 ? 7.34 -20.094 -4.473 1 96.12 75 PHE A CA 1
ATOM 563 C C . PHE A 1 75 ? 6.918 -20.438 -5.895 1 96.12 75 PHE A C 1
ATOM 565 O O . PHE A 1 75 ? 6.77 -19.547 -6.734 1 96.12 75 PHE A O 1
ATOM 572 N N . CYS A 1 76 ? 6.793 -21.656 -6.188 1 95.12 76 CYS A N 1
ATOM 573 C CA . CYS A 1 76 ? 6.375 -22.078 -7.527 1 95.12 76 CYS A CA 1
ATOM 574 C C . CYS A 1 76 ? 5.035 -21.453 -7.891 1 95.12 76 CYS A C 1
ATOM 576 O O . CYS A 1 76 ? 4.855 -20.953 -9.008 1 95.12 76 CYS A O 1
ATOM 578 N N . LYS A 1 77 ? 4.125 -21.438 -6.934 1 94.44 77 LYS A N 1
ATOM 579 C CA . LYS A 1 77 ? 2.812 -20.844 -7.16 1 94.44 77 LYS A CA 1
ATOM 580 C C . LYS A 1 77 ? 2.92 -19.328 -7.32 1 94.44 77 LYS A C 1
ATOM 582 O O . LYS A 1 77 ? 2.238 -18.734 -8.164 1 94.44 77 LYS A O 1
ATOM 587 N N . LEU A 1 78 ? 3.725 -18.719 -6.492 1 94.44 78 LEU A N 1
ATOM 588 C CA . LEU A 1 78 ? 3.977 -17.281 -6.594 1 94.44 78 LEU A CA 1
ATOM 589 C C . LEU A 1 78 ? 4.555 -16.922 -7.957 1 94.44 78 LEU A C 1
ATOM 591 O O . LEU A 1 78 ? 4.098 -15.977 -8.602 1 94.44 78 LEU A O 1
ATOM 595 N N . HIS A 1 79 ? 5.543 -17.719 -8.375 1 93.88 79 HIS A N 1
ATOM 596 C CA . HIS A 1 79 ? 6.164 -17.484 -9.672 1 93.88 79 HIS A CA 1
ATOM 597 C C . HIS A 1 79 ? 5.148 -17.609 -10.805 1 93.88 79 HIS A C 1
ATOM 599 O O . HIS A 1 79 ? 5.164 -16.828 -11.75 1 93.88 79 HIS A O 1
ATOM 605 N N . GLU A 1 80 ? 4.359 -18.594 -10.711 1 93.88 80 GLU A N 1
ATOM 606 C CA . GLU A 1 80 ? 3.299 -18.766 -11.695 1 93.88 80 GLU A CA 1
ATOM 607 C C . GLU A 1 80 ? 2.391 -17.531 -11.758 1 93.88 80 GLU A C 1
ATOM 609 O O . GLU A 1 80 ? 2.031 -17.078 -12.844 1 93.88 80 GLU A O 1
ATOM 614 N N . PHE A 1 81 ? 2.027 -17.078 -10.641 1 92.75 81 PHE A N 1
ATOM 615 C CA . PHE A 1 81 ? 1.199 -15.875 -10.555 1 92.75 81 PHE A CA 1
ATOM 616 C C . PHE A 1 81 ? 1.884 -14.695 -11.234 1 92.75 81 PHE A C 1
ATOM 618 O O . PHE A 1 81 ? 1.276 -14.008 -12.062 1 92.75 81 PHE A O 1
ATOM 625 N N . LEU A 1 82 ? 3.16 -14.422 -10.898 1 92.94 82 LEU A N 1
ATOM 626 C CA . LEU A 1 82 ? 3.912 -13.312 -11.484 1 92.94 82 LEU A CA 1
ATOM 627 C C . LEU A 1 82 ? 3.986 -13.445 -13 1 92.94 82 LEU A C 1
ATOM 629 O O . LEU A 1 82 ? 3.83 -12.461 -13.719 1 92.94 82 LEU A O 1
ATOM 633 N N . THR A 1 83 ? 4.188 -14.641 -13.453 1 92.5 83 THR A N 1
ATOM 634 C CA . THR A 1 83 ? 4.273 -14.906 -14.883 1 92.5 83 THR A CA 1
ATOM 635 C C . THR A 1 83 ? 2.939 -14.617 -15.57 1 92.5 83 THR A C 1
ATOM 637 O O . THR A 1 83 ? 2.906 -14.008 -16.641 1 92.5 83 THR A O 1
ATOM 640 N N . ASN A 1 84 ? 1.885 -15.07 -14.953 1 93.75 84 ASN A N 1
ATOM 641 C CA . ASN A 1 84 ? 0.559 -14.828 -15.508 1 93.75 84 ASN A CA 1
ATOM 642 C C . ASN A 1 84 ? 0.253 -13.336 -15.594 1 93.75 84 ASN A C 1
ATOM 644 O O . ASN A 1 84 ? -0.307 -12.875 -16.594 1 93.75 84 ASN A O 1
ATOM 648 N N . VAL A 1 85 ? 0.581 -12.586 -14.57 1 93.44 85 VAL A N 1
ATOM 649 C CA . VAL A 1 85 ? 0.36 -11.141 -14.578 1 93.44 85 VAL A CA 1
ATOM 650 C C . VAL A 1 85 ? 1.188 -10.5 -15.688 1 93.44 85 VAL A C 1
ATOM 652 O O . VAL A 1 85 ? 0.693 -9.641 -16.422 1 93.44 85 VAL A O 1
ATOM 655 N N . GLN A 1 86 ? 2.441 -10.906 -15.812 1 92 86 GLN A N 1
ATOM 656 C CA . GLN A 1 86 ? 3.307 -10.367 -16.859 1 92 86 GLN A CA 1
ATOM 657 C C . GLN A 1 86 ? 2.738 -10.664 -18.25 1 92 86 GLN A C 1
ATOM 659 O O . GLN A 1 86 ? 2.732 -9.789 -19.109 1 92 86 GLN A O 1
ATOM 664 N N . HIS A 1 87 ? 2.279 -11.859 -18.422 1 92.88 87 HIS A N 1
ATOM 665 C CA . HIS A 1 87 ? 1.674 -12.227 -19.703 1 92.88 87 HIS A CA 1
ATOM 666 C C . HIS A 1 87 ? 0.453 -11.359 -20 1 92.88 87 HIS A C 1
ATOM 668 O O . HIS A 1 87 ? 0.28 -10.891 -21.125 1 92.88 87 HIS A O 1
ATOM 674 N N . SER A 1 88 ? -0.363 -11.25 -19.031 1 94.56 88 SER A N 1
ATOM 675 C CA . SER A 1 88 ? -1.545 -10.406 -19.188 1 94.56 88 SER A CA 1
ATOM 676 C C . SER A 1 88 ? -1.16 -8.969 -19.531 1 94.56 88 SER A C 1
ATOM 678 O O . SER A 1 88 ? -1.774 -8.352 -20.391 1 94.56 88 SER A O 1
ATOM 680 N N . PHE A 1 89 ? -0.167 -8.438 -18.797 1 95.12 89 PHE A N 1
ATOM 681 C CA . PHE A 1 89 ? 0.327 -7.094 -19.078 1 95.12 89 PHE A CA 1
ATOM 682 C C . PHE A 1 89 ? 0.796 -6.98 -20.531 1 95.12 89 PHE A C 1
ATOM 684 O O . PHE A 1 89 ? 0.429 -6.039 -21.234 1 95.12 89 PHE A O 1
ATOM 691 N N . ASP A 1 90 ? 1.543 -7.941 -20.953 1 93.25 90 ASP A N 1
ATOM 692 C CA . ASP A 1 90 ? 2.08 -7.941 -22.312 1 93.25 90 ASP A CA 1
ATOM 693 C C . ASP A 1 90 ? 0.959 -8.031 -23.344 1 93.25 90 ASP A C 1
ATOM 695 O O . ASP A 1 90 ? 1.044 -7.418 -24.406 1 93.25 90 ASP A O 1
ATOM 699 N N . TYR A 1 91 ? 0.024 -8.805 -22.953 1 93.69 91 TYR A N 1
ATOM 700 C CA . TYR A 1 91 ? -1.128 -8.938 -23.828 1 93.69 91 TYR A CA 1
ATOM 701 C C . TYR A 1 91 ? -1.811 -7.594 -24.047 1 93.69 91 TYR A C 1
ATOM 703 O O . TYR A 1 91 ? -2.125 -7.227 -25.188 1 93.69 91 TYR A O 1
ATOM 711 N N . PHE A 1 92 ? -2.014 -6.805 -23.016 1 93.44 92 PHE A N 1
ATOM 712 C CA . PHE A 1 92 ? -2.709 -5.527 -23.094 1 93.44 92 PHE A CA 1
ATOM 713 C C . PHE A 1 92 ? -1.795 -4.449 -23.656 1 93.44 92 PHE A C 1
ATOM 715 O O . PHE A 1 92 ? -2.268 -3.48 -24.266 1 93.44 92 PHE A O 1
ATOM 722 N N . ASP A 1 93 ? -0.515 -4.645 -23.375 1 93.44 93 ASP A N 1
ATOM 723 C CA . ASP A 1 93 ? 0.463 -3.707 -23.922 1 93.44 93 ASP A CA 1
ATOM 724 C C . ASP A 1 93 ? 0.87 -4.102 -25.328 1 93.44 93 ASP A C 1
ATOM 726 O O . ASP A 1 93 ? 2.049 -4.348 -25.609 1 93.44 93 ASP A O 1
ATOM 730 N N . SER A 1 94 ? -0.011 -3.967 -26.203 1 89.44 94 SER A N 1
ATOM 731 C CA . SER A 1 94 ? 0.155 -4.48 -27.562 1 89.44 94 SER A CA 1
ATOM 732 C C . SER A 1 94 ? 1.252 -3.727 -28.312 1 89.44 94 SER A C 1
ATOM 734 O O . SER A 1 94 ? 1.914 -4.289 -29.188 1 89.44 94 SER A O 1
ATOM 736 N N . LYS A 1 95 ? 1.528 -2.49 -28 1 89.81 95 LYS A N 1
ATOM 737 C CA . LYS A 1 95 ? 2.527 -1.699 -28.703 1 89.81 95 LYS A CA 1
ATOM 738 C C . LYS A 1 95 ? 3.893 -1.8 -28.031 1 89.81 95 LYS A C 1
ATOM 740 O O . LYS A 1 95 ? 4.875 -1.232 -28.516 1 89.81 95 LYS A O 1
ATOM 745 N N . GLY A 1 96 ? 3.957 -2.453 -26.938 1 91.38 96 GLY A N 1
ATOM 746 C CA . GLY A 1 96 ? 5.215 -2.635 -26.234 1 91.38 96 GLY A CA 1
ATOM 747 C C . GLY A 1 96 ? 5.758 -1.347 -25.641 1 91.38 96 GLY A C 1
ATOM 748 O O . GLY A 1 96 ? 6.969 -1.107 -25.672 1 91.38 96 GLY A O 1
ATOM 749 N N . SER A 1 97 ? 4.891 -0.421 -25.203 1 92.31 97 SER A N 1
ATOM 750 C CA . SER A 1 97 ? 5.293 0.869 -24.641 1 92.31 97 SER A CA 1
ATOM 751 C C . SER A 1 97 ? 5.805 0.724 -23.219 1 92.31 97 SER A C 1
ATOM 753 O O . SER A 1 97 ? 6.484 1.614 -22.703 1 92.31 97 SER A O 1
ATOM 755 N N . GLY A 1 98 ? 5.457 -0.408 -22.578 1 93.12 98 GLY A N 1
ATOM 756 C CA . GLY A 1 98 ? 5.789 -0.589 -21.172 1 93.12 98 GLY A CA 1
ATOM 757 C C . GLY A 1 98 ? 4.762 0.023 -20.234 1 93.12 98 GLY A C 1
ATOM 758 O O . GLY A 1 98 ? 4.922 -0.028 -19.016 1 93.12 98 GLY A O 1
ATOM 759 N N . TYR A 1 99 ? 3.725 0.636 -20.875 1 95.19 99 TYR A N 1
ATOM 760 C CA . TYR A 1 99 ? 2.666 1.263 -20.094 1 95.19 99 TYR A CA 1
ATOM 761 C C . TYR A 1 99 ? 1.292 0.909 -20.656 1 95.19 99 TYR A C 1
ATOM 763 O O . TYR A 1 99 ? 1.13 0.738 -21.859 1 95.19 99 TYR A O 1
ATOM 771 N N . LEU A 1 100 ? 0.36 0.716 -19.734 1 95.5 100 LEU A N 1
ATOM 772 C CA . LEU A 1 100 ? -1.031 0.469 -20.094 1 95.5 100 LEU A CA 1
ATOM 773 C C . LEU A 1 100 ? -1.898 1.683 -19.781 1 95.5 100 LEU A C 1
ATOM 775 O O . LEU A 1 100 ? -2.129 1.999 -18.609 1 95.5 100 LEU A O 1
ATOM 779 N N . GLY A 1 101 ? -2.336 2.322 -20.797 1 93.94 101 GLY A N 1
ATOM 780 C CA . GLY A 1 101 ? -3.273 3.41 -20.578 1 93.94 101 GLY A CA 1
ATOM 781 C C . GLY A 1 101 ? -4.633 2.939 -20.094 1 93.94 101 GLY A C 1
ATOM 782 O O . GLY A 1 101 ? -5.023 1.797 -20.344 1 93.94 101 GLY A O 1
ATOM 783 N N . TYR A 1 102 ? -5.23 3.756 -19.281 1 90.94 102 TYR A N 1
ATOM 784 C CA . TYR A 1 102 ? -6.574 3.385 -18.859 1 90.94 102 TYR A CA 1
ATOM 785 C C . TYR A 1 102 ? -7.535 4.555 -19 1 90.94 102 TYR A C 1
ATOM 787 O O . TYR A 1 102 ? -7.141 5.715 -18.859 1 90.94 102 TYR A O 1
ATOM 795 N N . GLN A 1 103 ? -8.664 4.355 -19.547 1 87.69 103 GLN A N 1
ATOM 796 C CA . GLN A 1 103 ? -9.82 5.238 -19.578 1 87.69 103 GLN A CA 1
ATOM 797 C C . GLN A 1 103 ? -11.094 4.488 -19.203 1 87.69 103 GLN A C 1
ATOM 799 O O . GLN A 1 103 ? -11.594 3.67 -19.984 1 87.69 103 GLN A O 1
ATOM 804 N N . LEU A 1 104 ? -11.43 4.781 -17.922 1 84.94 104 LEU A N 1
ATOM 805 C CA . LEU A 1 104 ? -12.516 3.943 -17.422 1 84.94 104 LEU A CA 1
ATOM 806 C C . LEU A 1 104 ? -13.789 4.766 -17.219 1 84.94 104 LEU A C 1
ATOM 808 O O . LEU A 1 104 ? -13.727 5.906 -16.75 1 84.94 104 LEU A O 1
ATOM 812 N N . ASP A 1 105 ? -14.922 4.18 -17.578 1 81.75 105 ASP A N 1
ATOM 813 C CA . ASP A 1 105 ? -16.219 4.844 -17.531 1 81.75 105 ASP A CA 1
ATOM 814 C C . ASP A 1 105 ? -16.781 4.855 -16.125 1 81.75 105 ASP A C 1
ATOM 816 O O . ASP A 1 105 ? -17.453 5.816 -15.711 1 81.75 105 ASP A O 1
ATOM 820 N N . ARG A 1 106 ? -16.562 3.869 -15.414 1 82.31 106 ARG A N 1
ATOM 821 C CA . ARG A 1 106 ? -17.109 3.801 -14.062 1 82.31 106 ARG A CA 1
ATOM 822 C C . ARG A 1 106 ? -16.234 4.578 -13.086 1 82.31 106 ARG A C 1
ATOM 824 O O . ARG A 1 106 ? -15.055 4.242 -12.891 1 82.31 106 ARG A O 1
ATOM 831 N N . PRO A 1 107 ? -16.859 5.508 -12.438 1 79.88 107 PRO A N 1
ATOM 832 C CA . PRO A 1 107 ? -16.094 6.375 -11.547 1 79.88 107 PRO A CA 1
ATOM 833 C C . PRO A 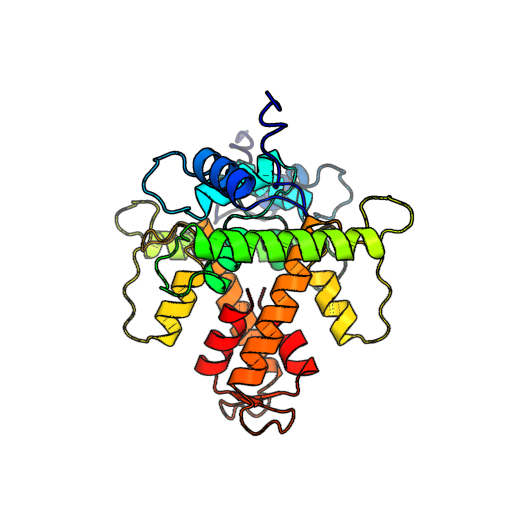1 107 ? -15.359 5.594 -10.453 1 79.88 107 PRO A C 1
ATOM 835 O O . PRO A 1 107 ? -14.203 5.895 -10.148 1 79.88 107 PRO A O 1
ATOM 838 N N . ALA A 1 108 ? -16.016 4.594 -9.906 1 78.5 108 ALA A N 1
ATOM 839 C CA . ALA A 1 108 ? -15.391 3.816 -8.844 1 78.5 108 ALA A CA 1
ATOM 840 C C . ALA A 1 108 ? -14.125 3.123 -9.336 1 78.5 108 ALA A C 1
ATOM 842 O O . ALA A 1 108 ? -13.102 3.127 -8.648 1 78.5 108 ALA A O 1
ATOM 843 N N . LEU A 1 109 ? -14.211 2.658 -10.562 1 84.88 109 LEU A N 1
ATOM 844 C CA . LEU A 1 109 ? -13.062 1.965 -11.125 1 84.88 109 LEU A CA 1
ATOM 845 C C . LEU A 1 109 ? -11.945 2.949 -11.477 1 84.88 109 LEU A C 1
ATOM 847 O O . LEU A 1 109 ? -10.766 2.656 -11.266 1 84.88 109 LEU A O 1
ATOM 851 N N . GLN A 1 110 ? -12.367 4.086 -11.977 1 87.44 110 GLN A N 1
ATOM 852 C CA . GLN A 1 110 ? -11.391 5.129 -12.266 1 87.44 110 GLN A CA 1
ATOM 853 C C . GLN A 1 110 ? -10.633 5.543 -11.008 1 87.44 110 GLN A C 1
ATOM 855 O O . GLN A 1 110 ? -9.414 5.719 -11.039 1 87.44 110 GLN A O 1
ATOM 860 N N . ALA A 1 111 ? -11.367 5.633 -9.93 1 84.44 111 ALA A N 1
ATOM 861 C CA . ALA A 1 111 ? -10.758 6.031 -8.664 1 84.44 111 ALA A CA 1
ATOM 862 C C . ALA A 1 111 ? -9.773 4.977 -8.172 1 84.44 111 ALA A C 1
ATOM 864 O O . ALA A 1 111 ? -8.695 5.312 -7.672 1 84.44 111 ALA A O 1
ATOM 865 N N . VAL A 1 112 ? -10.117 3.762 -8.406 1 89.12 112 VAL A N 1
ATOM 866 C CA . VAL A 1 112 ? -9.25 2.668 -7.973 1 89.12 112 VAL A CA 1
ATOM 867 C C . VAL A 1 112 ? -7.957 2.684 -8.781 1 89.12 112 VAL A C 1
ATOM 869 O O . VAL A 1 112 ? -6.859 2.615 -8.219 1 89.12 112 VAL A O 1
ATOM 872 N N . PHE A 1 113 ? -8.062 2.871 -10.102 1 91.31 113 PHE A N 1
ATOM 873 C CA . PHE A 1 113 ? -6.883 2.861 -10.953 1 91.31 113 PHE A CA 1
ATOM 874 C C . PHE A 1 113 ? -5.965 4.027 -10.617 1 91.31 113 PHE A C 1
ATOM 876 O O . PHE A 1 113 ? -4.738 3.885 -10.633 1 91.31 113 PHE A O 1
ATOM 883 N N . THR A 1 114 ? -6.57 5.113 -10.312 1 88.94 114 THR A N 1
ATOM 884 C CA . THR A 1 114 ? -5.781 6.297 -9.984 1 88.94 114 THR A CA 1
ATOM 885 C C . THR A 1 114 ? -4.945 6.062 -8.734 1 88.94 114 THR A C 1
ATOM 887 O O . THR A 1 114 ? -3.828 6.566 -8.617 1 88.94 114 THR A O 1
ATOM 890 N N . ARG A 1 115 ? -5.422 5.23 -7.859 1 90.06 115 ARG A N 1
ATOM 891 C CA . ARG A 1 115 ? -4.711 4.934 -6.621 1 90.06 115 ARG A CA 1
ATOM 892 C C . ARG A 1 115 ? -3.447 4.125 -6.895 1 90.06 115 ARG A C 1
ATOM 894 O O . ARG A 1 115 ? -2.475 4.215 -6.145 1 90.06 115 ARG A O 1
ATOM 901 N N . PHE A 1 116 ? -3.412 3.473 -8 1 92.44 116 PHE A N 1
ATOM 902 C CA . PHE A 1 116 ? -2.258 2.652 -8.352 1 92.44 116 PHE A CA 1
ATOM 903 C C . PHE A 1 116 ? -1.406 3.336 -9.414 1 92.44 116 PHE A C 1
ATOM 905 O O . PHE A 1 116 ? -0.521 2.715 -10 1 92.44 116 PHE A O 1
ATOM 912 N N . ASP A 1 117 ? -1.752 4.578 -9.664 1 93.5 117 ASP A N 1
ATOM 913 C CA . ASP A 1 117 ? -0.981 5.445 -10.547 1 93.5 117 ASP A CA 1
ATOM 914 C C . ASP A 1 117 ? -0.44 6.656 -9.789 1 93.5 117 ASP A C 1
ATOM 916 O O . ASP A 1 117 ? -0.835 7.793 -10.062 1 93.5 117 ASP A O 1
ATOM 920 N N . PRO A 1 118 ? 0.522 6.312 -8.906 1 91 118 PRO A N 1
ATOM 921 C CA . PRO A 1 118 ? 0.966 7.387 -8.008 1 91 118 PRO A CA 1
ATOM 922 C C . PRO A 1 118 ? 1.622 8.547 -8.758 1 91 118 PRO A C 1
ATOM 924 O O . PRO A 1 118 ? 1.627 9.68 -8.273 1 91 118 PRO A O 1
ATOM 927 N N . ALA A 1 119 ? 2.078 8.383 -9.969 1 90.31 119 ALA A N 1
ATOM 928 C CA . ALA A 1 119 ? 2.709 9.445 -10.75 1 90.31 119 ALA A CA 1
ATOM 929 C C . ALA A 1 119 ? 1.685 10.172 -11.617 1 90.31 119 ALA A C 1
ATOM 931 O O . ALA A 1 119 ? 2.021 11.125 -12.32 1 90.31 119 ALA A O 1
ATOM 932 N N . ARG A 1 120 ? 0.495 9.688 -11.578 1 90.81 120 ARG A N 1
ATOM 933 C CA . ARG A 1 120 ? -0.599 10.289 -12.336 1 90.81 120 ARG A CA 1
ATOM 934 C C . ARG A 1 120 ? -0.243 10.406 -13.812 1 90.81 120 ARG A C 1
ATOM 936 O O . ARG A 1 120 ? -0.426 11.461 -14.414 1 90.81 120 ARG A O 1
ATOM 943 N N . ARG A 1 121 ? 0.231 9.367 -14.367 1 91.81 121 ARG A N 1
ATOM 944 C CA . ARG A 1 121 ? 0.62 9.312 -15.766 1 91.81 121 ARG A CA 1
ATOM 945 C C . ARG A 1 121 ? -0.588 9.039 -16.656 1 91.81 121 ARG A C 1
ATOM 947 O O . ARG A 1 121 ? -0.521 9.227 -17.875 1 91.81 121 ARG A O 1
ATOM 954 N N . GLY A 1 122 ? -1.662 8.562 -16.078 1 92.44 122 GLY A N 1
ATOM 955 C CA . GLY A 1 122 ? -2.773 8.055 -16.859 1 92.44 122 GLY A CA 1
ATOM 956 C C . GLY A 1 122 ? -2.508 6.688 -17.453 1 92.44 122 GLY A C 1
ATOM 957 O O . GLY A 1 122 ? -3.174 6.277 -18.406 1 92.44 122 GLY A O 1
ATOM 958 N N . ALA A 1 123 ? -1.465 6.09 -16.984 1 95.06 123 ALA A N 1
ATOM 959 C CA . ALA A 1 123 ? -1.045 4.77 -17.453 1 95.06 123 ALA A CA 1
ATOM 960 C C . ALA A 1 123 ? -0.329 4.004 -16.344 1 95.06 123 ALA A C 1
ATOM 962 O O . ALA A 1 123 ? 0.157 4.598 -15.383 1 95.06 123 ALA A O 1
ATOM 963 N N . LEU A 1 124 ? -0.37 2.693 -16.438 1 95.31 124 LEU A N 1
ATOM 964 C CA . LEU A 1 124 ? 0.274 1.829 -15.453 1 95.31 124 LEU A CA 1
ATOM 965 C C . LEU A 1 124 ? 1.438 1.067 -16.078 1 95.31 124 LEU A C 1
ATOM 967 O O . LEU A 1 124 ? 1.301 0.501 -17.172 1 95.31 124 LEU A O 1
ATOM 971 N N . GLY A 1 125 ? 2.598 1.14 -15.414 1 94 125 GLY A N 1
ATOM 972 C CA . GLY A 1 125 ? 3.643 0.188 -15.758 1 94 125 GLY A CA 1
ATOM 973 C C . GLY A 1 125 ? 3.396 -1.196 -15.188 1 94 125 GLY A C 1
ATOM 974 O O . GLY A 1 125 ? 2.371 -1.437 -14.547 1 94 125 GLY A O 1
ATOM 975 N N . LEU A 1 126 ? 4.27 -2.057 -15.406 1 92.31 126 LEU A N 1
ATOM 976 C CA . LEU A 1 126 ? 4.105 -3.447 -15 1 92.31 126 LEU A CA 1
ATOM 977 C C . LEU A 1 126 ? 3.953 -3.553 -13.484 1 92.31 126 LEU A C 1
ATOM 979 O O . LEU A 1 126 ? 3.08 -4.273 -12.992 1 92.31 126 LEU A O 1
ATOM 983 N N . ALA A 1 127 ? 4.805 -2.877 -12.758 1 90.38 127 ALA A N 1
ATOM 984 C CA . ALA A 1 127 ? 4.754 -2.949 -11.297 1 90.38 127 ALA A CA 1
ATOM 985 C C . ALA A 1 127 ? 3.414 -2.441 -10.766 1 90.38 127 ALA A C 1
ATOM 987 O O . ALA A 1 127 ? 2.816 -3.057 -9.883 1 90.38 127 ALA A O 1
ATOM 988 N N . GLU A 1 128 ? 2.947 -1.312 -11.328 1 93.12 128 GLU A N 1
ATOM 989 C CA . GLU A 1 128 ? 1.654 -0.766 -10.922 1 93.12 128 GLU A CA 1
ATOM 990 C C . GLU A 1 128 ? 0.516 -1.716 -11.281 1 93.12 128 GLU A C 1
ATOM 992 O O . GLU A 1 128 ? -0.424 -1.891 -10.508 1 93.12 128 GLU A O 1
ATOM 997 N N . PHE A 1 129 ? 0.661 -2.24 -12.453 1 94.94 129 PHE A N 1
ATOM 998 C CA . PHE A 1 129 ? -0.345 -3.191 -12.914 1 94.94 129 PHE A CA 1
ATOM 999 C C . PHE A 1 129 ? -0.405 -4.402 -11.992 1 94.94 129 PHE A C 1
ATOM 1001 O O . PHE A 1 129 ? -1.491 -4.879 -11.656 1 94.94 129 PHE A O 1
ATOM 1008 N N . LEU A 1 130 ? 0.69 -4.883 -11.648 1 93.38 130 LEU A N 1
ATOM 1009 C CA . LEU A 1 130 ? 0.756 -6.016 -10.734 1 93.38 130 LEU A CA 1
ATOM 1010 C C . LEU A 1 130 ? 0.123 -5.672 -9.391 1 93.38 130 LEU A C 1
ATOM 1012 O O . LEU A 1 130 ? -0.68 -6.441 -8.859 1 93.38 130 LEU A O 1
ATOM 1016 N N . ALA A 1 131 ? 0.473 -4.539 -8.812 1 92 131 ALA A N 1
ATOM 1017 C CA . ALA A 1 131 ? -0.086 -4.105 -7.539 1 92 131 ALA A CA 1
ATOM 1018 C C . ALA A 1 131 ? -1.605 -3.984 -7.617 1 92 131 ALA A C 1
ATOM 1020 O O . ALA A 1 131 ? -2.314 -4.379 -6.691 1 92 131 ALA A O 1
ATOM 1021 N N . LEU A 1 132 ? -2.084 -3.434 -8.703 1 93.88 132 LEU A N 1
ATOM 1022 C CA . LEU A 1 132 ? -3.521 -3.312 -8.922 1 93.88 132 LEU A CA 1
ATOM 1023 C C . LEU A 1 132 ? -4.184 -4.688 -8.961 1 93.88 132 LEU A C 1
ATOM 1025 O O . LEU A 1 132 ? -5.219 -4.898 -8.328 1 93.88 132 LEU A O 1
ATOM 1029 N N . THR A 1 133 ? -3.566 -5.582 -9.727 1 93.94 133 THR A N 1
ATOM 1030 C CA . THR A 1 133 ? -4.105 -6.934 -9.852 1 93.94 133 THR A CA 1
ATOM 1031 C C . THR A 1 133 ? -4.148 -7.625 -8.492 1 93.94 133 THR A C 1
ATOM 1033 O O . THR A 1 133 ? -5.137 -8.281 -8.156 1 93.94 133 THR A O 1
ATOM 1036 N N . LEU A 1 134 ? -3.092 -7.457 -7.742 1 92.75 134 LEU A N 1
ATOM 1037 C CA . LEU A 1 134 ? -3.031 -8.023 -6.398 1 92.75 134 LEU A CA 1
ATOM 1038 C C . LEU A 1 134 ? -4.145 -7.465 -5.52 1 92.75 134 LEU A C 1
ATOM 1040 O O . LEU A 1 134 ? -4.809 -8.211 -4.801 1 92.75 134 LEU A O 1
ATOM 1044 N N . PHE A 1 135 ? -4.344 -6.223 -5.566 1 93.12 135 PHE A N 1
ATOM 1045 C CA . PHE A 1 135 ? -5.391 -5.562 -4.793 1 93.12 135 PHE A CA 1
ATOM 1046 C C . PHE A 1 135 ? -6.766 -6.102 -5.168 1 93.12 135 PHE A C 1
ATOM 1048 O O . PHE A 1 135 ? -7.566 -6.441 -4.293 1 93.12 135 PHE A O 1
ATOM 1055 N N . LEU A 1 136 ? -7.027 -6.156 -6.484 1 93.5 136 LEU A N 1
ATOM 1056 C CA . LEU A 1 136 ? -8.32 -6.625 -6.961 1 93.5 136 LEU A CA 1
ATOM 1057 C C . LEU A 1 136 ? -8.57 -8.07 -6.543 1 93.5 136 LEU A C 1
ATOM 1059 O O . LEU A 1 136 ? -9.672 -8.414 -6.109 1 93.5 136 LEU A O 1
ATOM 1063 N N . ARG A 1 137 ? -7.559 -8.859 -6.688 1 92.56 137 ARG A N 1
ATOM 1064 C CA . ARG A 1 137 ? -7.684 -10.258 -6.293 1 92.56 137 ARG A CA 1
ATOM 1065 C C . ARG A 1 137 ? -7.957 -10.383 -4.797 1 92.56 137 ARG A C 1
ATOM 1067 O O . ARG A 1 137 ? -8.859 -11.109 -4.383 1 92.56 137 ARG A O 1
ATOM 1074 N N . SER A 1 138 ? -7.191 -9.672 -4.008 1 93.69 138 SER A N 1
ATOM 1075 C CA . SER A 1 138 ? -7.359 -9.711 -2.557 1 93.69 138 SER A CA 1
ATOM 1076 C C . SER A 1 138 ? -8.711 -9.148 -2.141 1 93.69 138 SER A C 1
ATOM 1078 O O . SER A 1 138 ? -9.359 -9.68 -1.232 1 93.69 138 SER A O 1
ATOM 1080 N N . SER A 1 139 ? -9.133 -8.086 -2.799 1 94.75 139 SER A N 1
ATOM 1081 C CA . SER A 1 139 ? -10.43 -7.488 -2.484 1 94.75 139 SER A CA 1
ATOM 1082 C C . SER A 1 139 ? -11.57 -8.445 -2.809 1 94.75 139 SER A C 1
ATOM 1084 O O . SER A 1 139 ? -12.523 -8.562 -2.037 1 94.75 139 SER A O 1
ATOM 1086 N N . THR A 1 140 ? -11.414 -9.094 -3.943 1 94.5 140 THR A N 1
ATOM 1087 C CA . THR A 1 140 ? -12.43 -10.07 -4.324 1 94.5 140 THR A CA 1
ATOM 1088 C C . THR A 1 140 ? -12.5 -11.211 -3.312 1 94.5 140 THR A C 1
ATOM 1090 O O . THR A 1 140 ? -13.578 -11.562 -2.842 1 94.5 140 THR A O 1
ATOM 1093 N N . ALA A 1 141 ? -11.344 -11.727 -2.967 1 94 141 ALA A N 1
ATOM 1094 C CA . ALA A 1 141 ? -11.289 -12.828 -2.004 1 94 141 ALA A CA 1
ATOM 1095 C C . ALA A 1 141 ? -11.875 -12.406 -0.657 1 94 141 ALA A C 1
ATOM 1097 O O . ALA A 1 141 ? -12.641 -13.148 -0.045 1 94 141 ALA A O 1
ATOM 1098 N N . THR A 1 142 ? -11.5 -11.258 -0.185 1 95 142 THR A N 1
ATOM 1099 C CA . THR A 1 142 ? -11.969 -10.742 1.099 1 95 142 THR A CA 1
ATOM 1100 C C . THR A 1 142 ? -13.477 -10.516 1.074 1 95 142 THR A C 1
ATOM 1102 O O . THR A 1 142 ? -14.188 -10.906 2.004 1 95 142 THR A O 1
ATOM 1105 N N . PHE A 1 143 ? -13.945 -9.891 -0.002 1 96.94 143 PHE A N 1
ATOM 1106 C CA . PHE A 1 143 ? -15.383 -9.641 -0.134 1 96.94 143 PHE A CA 1
ATOM 1107 C C . PHE A 1 143 ? -16.156 -10.953 -0.093 1 96.94 143 PHE A C 1
ATOM 1109 O O . PHE A 1 143 ? -17.156 -11.062 0.627 1 96.94 143 PHE A O 1
ATOM 1116 N N . ASN A 1 144 ? -15.672 -11.938 -0.849 1 96.38 144 ASN A N 1
ATOM 1117 C CA . ASN A 1 144 ? -16.344 -13.234 -0.91 1 96.38 144 ASN A CA 1
ATOM 1118 C C . ASN A 1 144 ? -16.359 -13.922 0.45 1 96.38 144 ASN A C 1
ATOM 1120 O O . ASN A 1 144 ? -17.312 -14.617 0.793 1 96.38 144 ASN A O 1
ATOM 1124 N N . ALA A 1 145 ? -15.297 -13.711 1.199 1 95.06 145 ALA A N 1
ATOM 1125 C CA . ALA A 1 145 ? -15.219 -14.32 2.523 1 95.06 145 ALA A CA 1
ATOM 1126 C C . ALA A 1 145 ? -16.281 -13.75 3.459 1 95.06 145 ALA A C 1
ATOM 1128 O O . ALA A 1 145 ? -16.797 -14.453 4.328 1 95.06 145 ALA A O 1
ATOM 1129 N N . PHE A 1 146 ? -16.641 -12.5 3.262 1 96.06 146 PHE A N 1
ATOM 1130 C CA . PHE A 1 146 ? -17.641 -11.859 4.109 1 96.06 146 PHE A CA 1
ATOM 1131 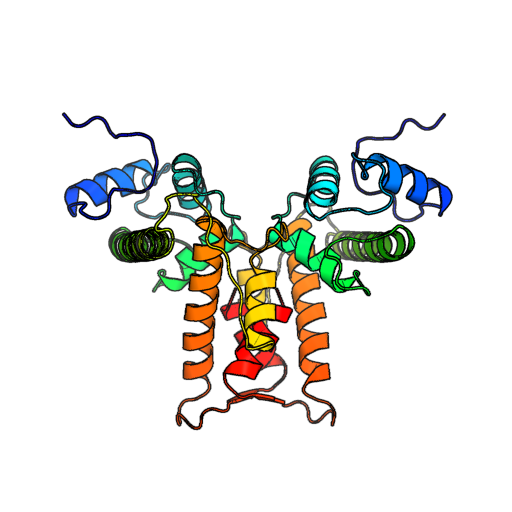C C . PHE A 1 146 ? -19.031 -12.055 3.535 1 96.06 146 PHE A C 1
ATOM 1133 O O . PHE A 1 146 ? -20.031 -11.867 4.234 1 96.06 146 PHE A O 1
ATOM 1140 N N . ASP A 1 147 ? -19.078 -12.367 2.209 1 97 147 ASP A N 1
ATOM 1141 C CA . ASP A 1 147 ? -20.359 -12.57 1.536 1 97 147 ASP A CA 1
ATOM 1142 C C . ASP A 1 147 ? -20.641 -14.055 1.331 1 97 147 ASP A C 1
ATOM 1144 O O . ASP A 1 147 ? -20.891 -14.492 0.206 1 97 147 ASP A O 1
ATOM 1148 N N . ARG A 1 148 ? -20.781 -14.711 2.342 1 92.62 148 ARG A N 1
ATOM 1149 C CA . ARG A 1 148 ? -20.906 -16.156 2.283 1 92.62 148 ARG A CA 1
ATOM 1150 C C . ARG A 1 148 ? -22.188 -16.578 1.558 1 92.62 148 ARG A C 1
ATOM 1152 O O . ARG A 1 148 ? -22.203 -17.562 0.82 1 92.62 148 ARG A O 1
ATOM 1159 N N . ASP A 1 149 ? -23.219 -15.812 1.68 1 93.88 149 ASP A N 1
ATOM 1160 C CA . ASP A 1 149 ? -24.516 -16.156 1.082 1 93.88 149 ASP A CA 1
ATOM 1161 C C . ASP A 1 149 ? -24.609 -15.625 -0.346 1 93.88 149 ASP A C 1
ATOM 1163 O O . ASP A 1 149 ? -25.641 -15.766 -0.999 1 93.88 149 ASP A O 1
ATOM 1167 N N . ARG A 1 150 ? -23.562 -15 -0.799 1 93.75 150 ARG A N 1
ATOM 1168 C CA . ARG A 1 150 ? -23.469 -14.508 -2.17 1 93.75 150 ARG A CA 1
ATOM 1169 C C . ARG A 1 150 ? -24.641 -13.586 -2.504 1 93.75 150 ARG A C 1
ATOM 1171 O O . ARG A 1 150 ? -25.297 -13.758 -3.535 1 93.75 150 ARG A O 1
ATOM 1178 N N . THR A 1 151 ? -24.953 -12.672 -1.605 1 94.81 151 THR A N 1
ATOM 1179 C CA . THR A 1 151 ? -26.031 -11.711 -1.79 1 94.81 151 THR A CA 1
ATOM 1180 C C . THR A 1 151 ? -25.562 -10.523 -2.623 1 94.81 151 THR A C 1
ATOM 1182 O O . THR A 1 151 ? -26.375 -9.742 -3.125 1 94.81 151 THR A O 1
ATOM 1185 N N . GLY A 1 152 ? -24.266 -10.352 -2.709 1 94.75 152 GLY A N 1
ATOM 1186 C CA . GLY A 1 152 ? -23.719 -9.203 -3.408 1 94.75 152 GLY A CA 1
ATOM 1187 C C . GLY A 1 152 ? -23.5 -8 -2.506 1 94.75 152 GLY A C 1
ATOM 1188 O O . GLY A 1 152 ? -23.188 -6.906 -2.982 1 94.75 152 GLY A O 1
ATOM 1189 N N . ALA A 1 153 ? -23.766 -8.203 -1.219 1 96.88 153 ALA A N 1
ATOM 1190 C CA . ALA A 1 153 ? -23.547 -7.152 -0.231 1 96.88 153 ALA A CA 1
ATOM 1191 C C . ALA A 1 153 ? -22.969 -7.727 1.063 1 96.88 153 ALA A C 1
ATOM 1193 O O . ALA A 1 153 ? -23.281 -8.867 1.427 1 96.88 153 ALA A O 1
ATOM 1194 N N . ILE A 1 154 ? -22.172 -6.945 1.736 1 97.62 154 ILE A N 1
ATOM 1195 C CA . ILE A 1 154 ? -21.625 -7.371 3.021 1 97.62 154 ILE A CA 1
ATOM 1196 C C . ILE A 1 154 ? -21.906 -6.305 4.078 1 97.62 154 ILE A C 1
ATOM 1198 O O . ILE A 1 154 ? -21.953 -5.109 3.77 1 97.62 154 ILE A O 1
ATOM 1202 N N . LYS A 1 155 ? -22.156 -6.754 5.266 1 97.25 155 LYS A N 1
ATOM 1203 C CA . LYS A 1 155 ? -22.312 -5.867 6.418 1 97.25 155 LYS A CA 1
ATOM 1204 C C . LYS A 1 155 ? -21.125 -5.984 7.367 1 97.25 155 LYS A C 1
ATOM 1206 O O . LYS A 1 155 ? -20.797 -7.082 7.824 1 97.25 155 LYS A O 1
ATOM 1211 N N . LEU A 1 156 ? -20.516 -4.855 7.625 1 96.75 156 LEU A N 1
ATOM 1212 C CA . LEU A 1 156 ? -19.281 -4.883 8.414 1 96.75 156 LEU A CA 1
ATOM 1213 C C . LEU A 1 156 ? -19.375 -3.914 9.586 1 96.75 156 LEU A C 1
ATOM 1215 O O . LEU A 1 156 ? -19.844 -2.783 9.43 1 96.75 156 LEU A O 1
ATOM 1219 N N . SER A 1 157 ? -18.953 -4.414 10.781 1 96 157 SER A N 1
ATOM 1220 C CA . SER A 1 157 ? -18.609 -3.488 11.852 1 96 157 SER A CA 1
ATOM 1221 C C . SER A 1 157 ? -17.312 -2.736 11.539 1 96 157 SER A C 1
ATOM 1223 O O . SER A 1 157 ? -16.656 -3.014 10.539 1 96 157 SER A O 1
ATOM 1225 N N . PHE A 1 158 ? -17 -1.82 12.398 1 94.19 158 PHE A N 1
ATOM 1226 C CA . PHE A 1 158 ? -15.781 -1.049 12.188 1 94.19 158 PHE A CA 1
ATOM 1227 C C . PHE A 1 158 ? -14.555 -1.956 12.195 1 94.19 158 PHE A C 1
ATOM 1229 O O . PHE A 1 158 ? -13.711 -1.878 11.305 1 94.19 158 PHE A O 1
ATOM 1236 N N . ASN A 1 159 ? -14.484 -2.779 13.195 1 93.06 159 ASN A N 1
ATOM 1237 C CA . ASN A 1 159 ? -13.328 -3.672 13.305 1 93.06 159 ASN A CA 1
ATOM 1238 C C . ASN A 1 159 ? -13.25 -4.629 12.117 1 93.06 159 ASN A C 1
ATOM 1240 O O . ASN A 1 159 ? -12.156 -4.918 11.625 1 93.06 159 ASN A O 1
ATOM 1244 N N . GLN A 1 160 ? -14.391 -5.082 11.648 1 93.44 160 GLN A N 1
ATOM 1245 C CA . GLN A 1 160 ? -14.422 -5.957 10.477 1 93.44 160 GLN A CA 1
ATOM 1246 C C . GLN A 1 160 ? -13.977 -5.207 9.227 1 93.44 160 GLN A C 1
ATOM 1248 O O . GLN A 1 160 ? -13.266 -5.762 8.383 1 93.44 160 GLN A O 1
ATOM 1253 N N . PHE A 1 161 ? -14.383 -3.971 9.133 1 95.38 161 PHE A N 1
ATOM 1254 C CA . PHE A 1 161 ? -13.969 -3.152 7.996 1 95.38 161 PHE A CA 1
ATOM 1255 C C . PHE A 1 161 ? -12.461 -2.934 8 1 95.38 161 PHE A C 1
ATOM 1257 O O . PHE A 1 161 ? -11.805 -3.068 6.969 1 95.38 161 PHE A O 1
ATOM 1264 N N . LEU A 1 162 ? -11.961 -2.629 9.18 1 93.12 162 LEU A N 1
ATOM 1265 C CA . LEU A 1 162 ? -10.523 -2.436 9.336 1 93.12 162 LEU A CA 1
ATOM 1266 C C . LEU A 1 162 ? -9.758 -3.688 8.914 1 93.12 162 LEU A C 1
ATOM 1268 O O . LEU A 1 162 ? -8.766 -3.602 8.188 1 93.12 162 LEU A O 1
ATOM 1272 N N . PHE A 1 163 ? -10.172 -4.785 9.336 1 92.5 163 PHE A N 1
ATOM 1273 C CA . PHE A 1 163 ? -9.57 -6.07 9.016 1 92.5 163 PHE A CA 1
ATOM 1274 C C . PHE A 1 163 ? -9.648 -6.344 7.516 1 92.5 163 PHE A C 1
ATOM 1276 O O . PHE A 1 163 ? -8.648 -6.715 6.895 1 92.5 163 PHE A O 1
ATOM 1283 N N . ALA A 1 164 ? -10.812 -6.133 6.934 1 93.75 164 ALA A N 1
ATOM 1284 C CA . ALA A 1 164 ? -11.031 -6.387 5.512 1 93.75 164 ALA A CA 1
ATOM 1285 C C . ALA A 1 164 ? -10.164 -5.473 4.652 1 93.75 164 ALA A C 1
ATOM 1287 O O . ALA A 1 164 ? -9.516 -5.93 3.711 1 93.75 164 ALA A O 1
ATOM 1288 N N . ALA A 1 165 ? -10.148 -4.184 4.969 1 93.69 165 ALA A N 1
ATOM 1289 C CA . ALA A 1 165 ? -9.359 -3.211 4.215 1 93.69 165 ALA A CA 1
ATOM 1290 C C . ALA A 1 165 ? -7.871 -3.523 4.301 1 93.69 165 ALA A C 1
ATOM 1292 O O . ALA A 1 165 ? -7.152 -3.443 3.303 1 93.69 165 ALA A O 1
ATOM 1293 N N . ALA A 1 166 ? -7.398 -3.918 5.484 1 92 166 ALA A N 1
ATOM 1294 C CA . ALA A 1 166 ? -5.988 -4.238 5.684 1 92 166 ALA A CA 1
ATOM 1295 C C . ALA A 1 166 ? -5.59 -5.48 4.891 1 92 166 ALA A C 1
ATOM 1297 O O . ALA A 1 166 ? -4.445 -5.602 4.449 1 92 166 ALA A O 1
ATOM 1298 N N . HIS A 1 167 ? -6.52 -6.352 4.703 1 89.88 167 HIS A N 1
ATOM 1299 C CA . HIS A 1 167 ? -6.234 -7.598 4 1 89.88 167 HIS A CA 1
ATOM 1300 C C . HIS A 1 167 ? -6.164 -7.379 2.492 1 89.88 167 HIS A C 1
ATOM 1302 O O . HIS A 1 167 ? -5.672 -8.242 1.757 1 89.88 167 HIS A O 1
ATOM 1308 N N . CYS A 1 168 ? -6.57 -6.289 2.016 1 88.69 168 CYS A N 1
ATOM 1309 C CA . CYS A 1 168 ? -6.547 -6.008 0.583 1 88.69 168 CYS A CA 1
ATOM 1310 C C . CYS A 1 168 ? -5.219 -5.379 0.173 1 88.69 168 CYS A C 1
ATOM 1312 O O . CYS A 1 168 ? -4.953 -5.199 -1.018 1 88.69 168 CYS A O 1
ATOM 1314 N N . VAL A 1 169 ? -4.402 -5.07 1.193 1 79.44 169 VAL A N 1
ATOM 1315 C CA . VAL A 1 169 ? -3.17 -4.371 0.842 1 79.44 169 VAL A CA 1
ATOM 1316 C C . VAL A 1 169 ? -1.971 -5.105 1.436 1 79.44 169 VAL A C 1
ATOM 1318 O O . VAL A 1 169 ? -2.096 -5.793 2.451 1 79.44 169 VAL A O 1
ATOM 1321 N N . MET B 1 1 ? 22.938 32.844 9.781 1 27.03 1 MET B N 1
ATOM 1322 C CA . MET B 1 1 ? 22.156 32.344 8.648 1 27.03 1 MET B CA 1
ATOM 1323 C C . MET B 1 1 ? 21.969 30.828 8.758 1 27.03 1 MET B C 1
ATOM 1325 O O . MET B 1 1 ? 22.953 30.078 8.805 1 27.03 1 MET B O 1
ATOM 1329 N N . ALA B 1 2 ? 20.891 30.359 9.375 1 36.09 2 ALA B N 1
ATOM 1330 C CA . ALA B 1 2 ? 20.75 28.953 9.734 1 36.09 2 ALA B CA 1
ATOM 1331 C C . ALA B 1 2 ? 20.859 28.062 8.492 1 36.09 2 ALA B C 1
ATOM 1333 O O . ALA B 1 2 ? 20.25 28.344 7.461 1 36.09 2 ALA B O 1
ATOM 1334 N N . ALA B 1 3 ? 21.859 27.469 8.273 1 35.66 3 ALA B N 1
ATOM 1335 C CA . ALA B 1 3 ? 22.141 26.516 7.199 1 35.66 3 ALA B CA 1
ATOM 1336 C C . ALA B 1 3 ? 20.953 25.609 6.934 1 35.66 3 ALA B C 1
ATOM 1338 O O . ALA B 1 3 ? 20.297 25.141 7.871 1 35.66 3 ALA B O 1
ATOM 1339 N N . PRO B 1 4 ? 20.344 25.781 5.672 1 39.31 4 PRO B N 1
ATOM 1340 C CA . PRO B 1 4 ? 19.281 24.797 5.438 1 39.31 4 PRO B CA 1
ATOM 1341 C C . PRO B 1 4 ? 19.656 23.406 5.945 1 39.31 4 PRO B C 1
ATOM 1343 O O . PRO B 1 4 ? 20.734 22.891 5.641 1 39.31 4 PRO B O 1
ATOM 1346 N N . GLN B 1 5 ? 19.641 23.234 7.156 1 37.69 5 GLN B N 1
ATOM 1347 C CA . GLN B 1 5 ? 19.969 21.922 7.707 1 37.69 5 GLN B CA 1
ATOM 1348 C C . GLN B 1 5 ? 19.547 20.812 6.746 1 37.69 5 GLN B C 1
ATOM 1350 O O . GLN B 1 5 ? 18.672 21 5.898 1 37.69 5 GLN B O 1
ATOM 1355 N N . LYS B 1 6 ? 20.234 19.688 6.809 1 39.47 6 LYS B N 1
ATOM 1356 C CA . LYS B 1 6 ? 20.062 18.469 6.023 1 39.47 6 LYS B CA 1
ATOM 1357 C C . LYS B 1 6 ? 18.594 18.25 5.66 1 39.47 6 LYS B C 1
ATOM 1359 O O . LYS B 1 6 ? 17.703 18.578 6.445 1 39.47 6 LYS B O 1
ATOM 1364 N N . GLY B 1 7 ? 18.109 18.234 4.355 1 49.19 7 GLY B N 1
ATOM 1365 C CA . GLY B 1 7 ? 16.984 18 3.461 1 49.19 7 GLY B CA 1
ATOM 1366 C C . GLY B 1 7 ? 15.836 17.281 4.133 1 49.19 7 GLY B C 1
ATOM 1367 O O . GLY B 1 7 ? 14.969 16.719 3.457 1 49.19 7 GLY B O 1
ATOM 1368 N N . GLY B 1 8 ? 15.945 16.984 5.363 1 53.88 8 GLY B N 1
ATOM 1369 C CA . GLY B 1 8 ? 14.906 16.281 6.09 1 53.88 8 GLY B CA 1
ATOM 1370 C C . GLY B 1 8 ? 13.672 17.109 6.355 1 53.88 8 GLY B C 1
ATOM 1371 O O . GLY B 1 8 ? 13.508 18.188 5.77 1 53.88 8 GLY B O 1
ATOM 1372 N N . MET B 1 9 ? 12.656 16.531 7.051 1 64.25 9 MET B N 1
ATOM 1373 C CA . MET B 1 9 ? 11.43 17.219 7.438 1 64.25 9 MET B CA 1
ATOM 1374 C C . MET B 1 9 ? 11.734 18.453 8.266 1 64.25 9 MET B C 1
ATOM 1376 O O . MET B 1 9 ? 12.727 18.484 9 1 64.25 9 MET B O 1
ATOM 1380 N N . ALA B 1 10 ? 11.07 19.547 7.898 1 70.88 10 ALA B N 1
ATOM 1381 C CA . ALA B 1 10 ? 11.18 20.75 8.727 1 70.88 10 ALA B CA 1
ATOM 1382 C C . ALA B 1 10 ? 10.891 20.438 10.188 1 70.88 10 ALA B C 1
ATOM 1384 O O . ALA B 1 10 ? 10.047 19.594 10.492 1 70.88 10 ALA B O 1
ATOM 1385 N N . PRO B 1 11 ? 11.602 21.094 11.07 1 73.19 11 PRO B N 1
ATOM 1386 C CA . PRO B 1 11 ? 11.336 20.859 12.492 1 73.19 11 PRO B CA 1
ATOM 1387 C C . PRO B 1 11 ? 9.906 21.203 12.891 1 73.19 11 PRO B C 1
ATOM 1389 O O . PRO B 1 11 ? 9.227 21.953 12.18 1 73.19 11 PRO B O 1
ATOM 1392 N N . ALA B 1 12 ? 9.281 20.641 13.891 1 70.06 12 ALA B N 1
ATOM 1393 C CA . ALA B 1 12 ? 7.914 20.766 14.398 1 70.06 12 ALA B CA 1
ATOM 1394 C C . ALA B 1 12 ? 7.547 22.219 14.656 1 70.06 12 ALA B C 1
ATOM 1396 O O . ALA B 1 12 ? 6.414 22.641 14.406 1 70.06 12 ALA B O 1
ATOM 1397 N N . ASP B 1 13 ? 8.367 22.984 15.133 1 76.12 13 ASP B N 1
ATOM 1398 C CA . ASP B 1 13 ? 8.039 24.359 15.492 1 76.12 13 ASP B CA 1
ATOM 1399 C C . ASP B 1 13 ? 8.5 25.344 14.422 1 76.12 13 ASP B C 1
ATOM 1401 O O . ASP B 1 13 ? 8.922 26.453 14.734 1 76.12 13 ASP B O 1
ATOM 1405 N N . SER B 1 14 ? 8.242 24.844 13.266 1 81 14 SER B N 1
ATOM 1406 C CA . SER B 1 14 ? 8.695 25.703 12.18 1 81 14 SER B CA 1
ATOM 1407 C C . SER B 1 14 ? 7.715 26.844 11.945 1 81 14 SER B C 1
ATOM 1409 O O . SER B 1 14 ? 6.5 26.641 11.969 1 81 14 SER B O 1
ATOM 1411 N N . SER B 1 15 ? 8.242 28.047 11.773 1 85.69 15 SER B N 1
ATOM 1412 C CA . SER B 1 15 ? 7.441 29.188 11.367 1 85.69 15 SER B CA 1
ATOM 1413 C C . SER B 1 15 ? 6.957 29.047 9.93 1 85.69 15 SER B C 1
ATOM 1415 O O . SER B 1 15 ? 7.496 28.25 9.164 1 85.69 15 SER B O 1
ATOM 1417 N N . PRO B 1 16 ? 5.93 29.781 9.602 1 88.25 16 PRO B N 1
ATOM 1418 C CA . PRO B 1 16 ? 5.461 29.766 8.211 1 88.2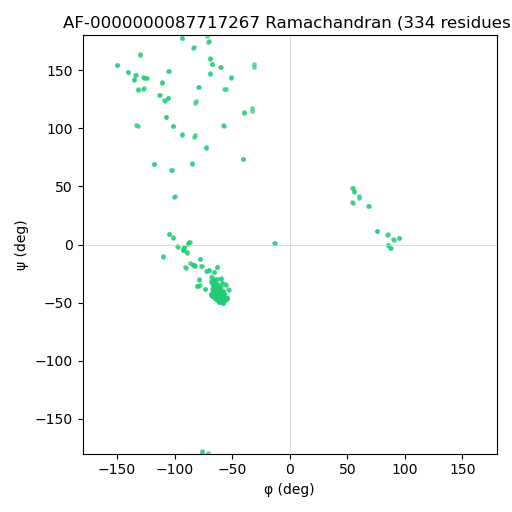5 16 PRO B CA 1
ATOM 1419 C C . PRO B 1 16 ? 6.559 30.125 7.215 1 88.25 16 PRO B C 1
ATOM 1421 O O . PRO B 1 16 ? 6.609 29.578 6.113 1 88.25 16 PRO B O 1
ATOM 1424 N N . GLU B 1 17 ? 7.414 31 7.617 1 90.5 17 GLU B N 1
ATOM 1425 C CA . GLU B 1 17 ? 8.508 31.406 6.734 1 90.5 17 GLU B CA 1
ATOM 1426 C C . GLU B 1 17 ? 9.484 30.266 6.512 1 90.5 17 GLU B C 1
ATOM 1428 O O . GLU B 1 17 ? 9.969 30.062 5.395 1 90.5 17 GLU B O 1
ATOM 1433 N N . GLN B 1 18 ? 9.758 29.578 7.574 1 90.62 18 GLN B N 1
ATOM 1434 C CA . GLN B 1 18 ? 10.648 28.422 7.457 1 90.62 18 GLN B CA 1
ATOM 1435 C C . GLN B 1 18 ? 10.023 27.344 6.578 1 90.62 18 GLN B C 1
ATOM 1437 O O . GLN B 1 18 ? 10.719 26.734 5.762 1 90.62 18 GLN B O 1
ATOM 1442 N N . LEU B 1 19 ? 8.742 27.156 6.73 1 93.75 19 LEU B N 1
ATOM 1443 C CA . LEU B 1 19 ? 8.055 26.141 5.941 1 93.75 19 LEU B CA 1
ATOM 1444 C C . LEU B 1 19 ? 8.062 26.516 4.461 1 93.75 19 LEU B C 1
ATOM 1446 O O . LEU B 1 19 ? 8.148 25.625 3.602 1 93.75 19 LEU B O 1
ATOM 1450 N N . ARG B 1 20 ? 7.938 27.797 4.191 1 94.5 20 ARG B N 1
ATOM 1451 C CA . ARG B 1 20 ? 8 28.25 2.807 1 94.5 20 ARG B CA 1
ATOM 1452 C C . ARG B 1 20 ? 9.352 27.922 2.184 1 94.5 20 ARG B C 1
ATOM 1454 O O . ARG B 1 20 ? 9.422 27.484 1.033 1 94.5 20 ARG B O 1
ATOM 1461 N N . GLN B 1 21 ? 10.414 28.094 2.955 1 93.75 21 GLN B N 1
ATOM 1462 C CA . GLN B 1 21 ? 11.75 27.766 2.469 1 93.75 21 GLN B CA 1
ATOM 1463 C C . GLN B 1 21 ? 11.875 26.281 2.156 1 93.75 21 GLN B C 1
ATOM 1465 O O . GLN B 1 21 ? 12.453 25.906 1.135 1 93.75 21 GLN B O 1
ATOM 1470 N N . TRP B 1 22 ? 11.328 25.516 3.027 1 92.44 22 TRP B N 1
ATOM 1471 C CA . TRP B 1 22 ? 11.352 24.078 2.818 1 92.44 22 TRP B CA 1
ATOM 1472 C C . TRP B 1 22 ? 10.539 23.688 1.586 1 92.44 22 TRP B C 1
ATOM 1474 O O . TRP B 1 22 ? 11 22.906 0.751 1 92.44 22 TRP B O 1
ATOM 1484 N N . PHE B 1 23 ? 9.344 24.281 1.513 1 96.38 23 PHE B N 1
ATOM 1485 C CA . PHE B 1 23 ? 8.492 24.031 0.359 1 96.38 23 PHE B CA 1
ATOM 1486 C C . PHE B 1 23 ? 9.219 24.344 -0.938 1 96.38 23 PHE B C 1
ATOM 1488 O O . PHE B 1 23 ? 9.227 23.531 -1.868 1 96.38 23 PHE B O 1
ATOM 1495 N N . ASP B 1 24 ? 9.875 25.438 -0.956 1 96.19 24 ASP B N 1
ATOM 1496 C CA . ASP B 1 24 ? 10.586 25.891 -2.146 1 96.19 24 ASP B CA 1
ATOM 1497 C C . ASP B 1 24 ? 11.766 24.984 -2.463 1 96.19 24 ASP B C 1
ATOM 1499 O O . ASP B 1 24 ? 12.094 24.766 -3.631 1 96.19 24 ASP B O 1
ATOM 1503 N N . ALA B 1 25 ? 12.383 24.453 -1.429 1 94.56 25 ALA B N 1
ATOM 1504 C CA . ALA B 1 25 ? 13.508 23.531 -1.617 1 94.56 25 ALA B CA 1
ATOM 1505 C C . ALA B 1 25 ? 13.047 22.219 -2.215 1 94.56 25 ALA B C 1
ATOM 1507 O O . ALA B 1 25 ? 13.773 21.578 -2.979 1 94.56 25 ALA B O 1
ATOM 1508 N N . ILE B 1 26 ? 11.867 21.859 -1.873 1 95.75 26 ILE B N 1
ATOM 1509 C CA . ILE B 1 26 ? 11.312 20.594 -2.34 1 95.75 26 ILE B CA 1
ATOM 1510 C C . ILE B 1 26 ? 10.789 20.75 -3.768 1 95.75 26 ILE B C 1
ATOM 1512 O O . ILE B 1 26 ? 10.891 19.828 -4.574 1 95.75 26 ILE B O 1
ATOM 1516 N N . ASP B 1 27 ? 10.25 21.922 -4.047 1 97.25 27 ASP B N 1
ATOM 1517 C CA . ASP B 1 27 ? 9.664 22.219 -5.352 1 97.25 27 ASP B CA 1
ATOM 1518 C C . ASP B 1 27 ? 10.75 22.391 -6.414 1 97.25 27 ASP B C 1
ATOM 1520 O O . ASP B 1 27 ? 11.023 23.5 -6.852 1 97.25 27 ASP B O 1
ATOM 1524 N N . LYS B 1 28 ? 11.203 21.375 -6.961 1 95.88 28 LYS B N 1
ATOM 1525 C CA . LYS B 1 28 ? 12.375 21.359 -7.832 1 95.88 28 LYS B CA 1
ATOM 1526 C C . LYS B 1 28 ? 12.117 22.141 -9.117 1 95.88 28 LYS B C 1
ATOM 1528 O O . LYS B 1 28 ? 13.023 22.797 -9.648 1 95.88 28 LYS B O 1
ATOM 1533 N N . ASP B 1 29 ? 10.898 22.062 -9.711 1 96.31 29 ASP B N 1
ATOM 1534 C CA . ASP B 1 29 ? 10.633 22.766 -10.961 1 96.31 29 ASP B CA 1
ATOM 1535 C C . ASP B 1 29 ? 10.062 24.156 -10.703 1 96.31 29 ASP B C 1
ATOM 1537 O O . ASP B 1 29 ? 9.719 24.875 -11.641 1 96.31 29 ASP B O 1
ATOM 1541 N N . ARG B 1 30 ? 9.828 24.547 -9.406 1 96.62 30 ARG B N 1
ATOM 1542 C CA . ARG B 1 30 ? 9.453 25.891 -8.93 1 96.62 30 ARG B CA 1
ATOM 1543 C C . ARG B 1 30 ? 8.141 26.344 -9.555 1 96.62 30 ARG B C 1
ATOM 1545 O O . ARG B 1 30 ? 8.023 27.484 -10.008 1 96.62 30 ARG B O 1
ATOM 1552 N N . ASN B 1 31 ? 7.172 25.438 -9.656 1 96.88 31 ASN B N 1
ATOM 1553 C CA . ASN B 1 31 ? 5.887 25.797 -10.242 1 96.88 31 ASN B CA 1
ATOM 1554 C C . ASN B 1 31 ? 4.828 26.031 -9.164 1 96.88 31 ASN B C 1
ATOM 1556 O O . ASN B 1 31 ? 3.645 26.188 -9.477 1 96.88 31 ASN B O 1
ATOM 1560 N N . GLY B 1 32 ? 5.277 25.984 -7.941 1 96.81 32 GLY B N 1
ATOM 1561 C CA . GLY B 1 32 ? 4.391 26.312 -6.836 1 96.81 32 GLY B CA 1
ATOM 1562 C C . GLY B 1 32 ? 3.559 25.125 -6.371 1 96.81 32 GLY B C 1
ATOM 1563 O O . GLY B 1 32 ? 2.674 25.281 -5.527 1 96.81 32 GLY B O 1
ATOM 1564 N N . LYS B 1 33 ? 3.807 23.953 -6.836 1 96.88 33 LYS B N 1
ATOM 1565 C CA . LYS B 1 33 ? 3.117 22.719 -6.453 1 96.88 33 LYS B CA 1
ATOM 1566 C C . LYS B 1 33 ? 4.109 21.594 -6.207 1 96.88 33 LYS B C 1
ATOM 1568 O O . LYS B 1 33 ? 5.18 21.547 -6.816 1 96.88 33 LYS B O 1
ATOM 1573 N N . LEU B 1 34 ? 3.822 20.719 -5.27 1 97.06 34 LEU B N 1
ATOM 1574 C CA . LEU B 1 34 ? 4.672 19.562 -5.012 1 97.06 34 LEU B CA 1
ATOM 1575 C C . LEU B 1 34 ? 4.027 18.281 -5.535 1 97.06 34 LEU B C 1
ATOM 1577 O O . LEU B 1 34 ? 2.857 18 -5.25 1 97.06 34 LEU B O 1
ATOM 1581 N N . THR B 1 35 ? 4.742 17.594 -6.324 1 96.12 35 THR B N 1
ATOM 1582 C CA . THR B 1 35 ? 4.32 16.266 -6.75 1 96.12 35 THR B CA 1
ATOM 1583 C C . THR B 1 35 ? 4.707 15.219 -5.711 1 96.12 35 THR B C 1
ATOM 1585 O O . THR B 1 35 ? 5.469 15.508 -4.785 1 96.12 35 THR B O 1
ATOM 1588 N N . ALA B 1 36 ? 4.184 14.008 -5.906 1 95.56 36 ALA B N 1
ATOM 1589 C CA . ALA B 1 36 ? 4.551 12.898 -5.035 1 95.56 36 ALA B CA 1
ATOM 1590 C C . ALA B 1 36 ? 6.039 12.578 -5.141 1 95.56 36 ALA B C 1
ATOM 1592 O O . ALA B 1 36 ? 6.691 12.281 -4.137 1 95.56 36 ALA B O 1
ATOM 1593 N N . MET B 1 37 ? 6.562 12.695 -6.277 1 95.12 37 MET B N 1
ATOM 1594 C CA . MET B 1 37 ? 7.969 12.391 -6.504 1 95.12 37 MET B CA 1
ATOM 1595 C C . MET B 1 37 ? 8.867 13.406 -5.809 1 95.12 37 MET B C 1
ATOM 1597 O O . MET B 1 37 ? 9.867 13.039 -5.191 1 95.12 37 MET B O 1
ATOM 1601 N N . GLU B 1 38 ? 8.5 14.656 -5.918 1 96.75 38 GLU B N 1
ATOM 1602 C CA . GLU B 1 38 ? 9.273 15.695 -5.238 1 96.75 38 GLU B CA 1
ATOM 1603 C C . GLU B 1 38 ? 9.242 15.5 -3.727 1 96.75 38 GLU B C 1
ATOM 1605 O O . GLU B 1 38 ? 10.281 15.586 -3.064 1 96.75 38 GLU B O 1
ATOM 1610 N N . LEU B 1 39 ? 8.07 15.25 -3.244 1 96.25 39 LEU B N 1
ATOM 1611 C CA . LEU B 1 39 ? 7.93 15.062 -1.805 1 96.25 39 LEU B CA 1
ATOM 1612 C C . LEU B 1 39 ? 8.648 13.797 -1.35 1 96.25 39 LEU B C 1
ATOM 1614 O O . LEU B 1 39 ? 9.281 13.781 -0.292 1 96.25 39 LEU B O 1
ATOM 1618 N N . GLN B 1 40 ? 8.508 12.742 -2.127 1 94.69 40 GLN B N 1
ATOM 1619 C CA . GLN B 1 40 ? 9.172 11.492 -1.787 1 94.69 40 GLN B CA 1
ATOM 1620 C C . GLN B 1 40 ? 10.68 11.688 -1.631 1 94.69 40 GLN B C 1
ATOM 1622 O O . GLN B 1 40 ? 11.273 11.211 -0.665 1 94.69 40 GLN B O 1
ATOM 1627 N N . SER B 1 41 ? 11.281 12.352 -2.562 1 94.81 41 SER B N 1
ATOM 1628 C CA . SER B 1 41 ? 12.711 12.633 -2.529 1 94.81 41 SER B CA 1
ATOM 1629 C C . SER B 1 41 ? 13.094 13.422 -1.28 1 94.81 41 SER B C 1
ATOM 1631 O O . SER B 1 41 ? 14.117 13.141 -0.651 1 94.81 41 SER B O 1
ATOM 1633 N N . ALA B 1 42 ? 12.297 14.336 -0.97 1 93.94 42 ALA B N 1
ATOM 1634 C CA . ALA B 1 42 ? 12.555 15.164 0.205 1 93.94 42 ALA B CA 1
ATOM 1635 C C . ALA B 1 42 ? 12.484 14.336 1.485 1 93.94 42 ALA B C 1
ATOM 1637 O O . ALA B 1 42 ? 13.344 14.461 2.359 1 93.94 42 ALA B O 1
ATOM 1638 N N . LEU B 1 43 ? 11.453 13.5 1.603 1 92.38 43 LEU B N 1
ATOM 1639 C CA . LEU B 1 43 ? 11.273 12.672 2.787 1 92.38 43 LEU B CA 1
ATOM 1640 C C . LEU B 1 43 ? 12.406 11.656 2.92 1 92.38 43 LEU B C 1
ATOM 1642 O O . LEU B 1 43 ? 12.867 11.375 4.031 1 92.38 43 LEU B O 1
ATOM 1646 N N . GLN B 1 44 ? 12.828 11.164 1.785 1 91.94 44 GLN B N 1
ATOM 1647 C CA . GLN B 1 44 ? 13.953 10.234 1.777 1 91.94 44 GLN B CA 1
ATOM 1648 C C . GLN B 1 44 ? 15.211 10.883 2.338 1 91.94 44 GLN B C 1
ATOM 1650 O O . GLN B 1 44 ? 15.961 10.25 3.09 1 91.94 44 GLN B O 1
ATOM 1655 N N . LEU B 1 45 ? 15.438 12.094 1.958 1 89.69 45 LEU B N 1
ATOM 1656 C CA . LEU B 1 45 ? 16.578 12.844 2.461 1 89.69 45 LEU B CA 1
ATOM 1657 C C . LEU B 1 45 ? 16.516 12.984 3.979 1 89.69 45 LEU B C 1
ATOM 1659 O O . LEU B 1 45 ? 17.547 13.016 4.648 1 89.69 45 LEU B O 1
ATOM 1663 N N . GLY B 1 46 ? 15.305 12.984 4.512 1 85.44 46 GLY B N 1
ATOM 1664 C CA . GLY B 1 46 ? 15.109 13.078 5.949 1 85.44 46 GLY B CA 1
ATOM 1665 C C . GLY B 1 46 ? 15.125 11.727 6.641 1 85.44 46 GLY B C 1
ATOM 1666 O O . GLY B 1 46 ? 14.883 11.641 7.848 1 85.44 46 GLY B O 1
ATOM 1667 N N . GLY B 1 47 ? 15.359 10.695 5.848 1 85.5 47 GLY B N 1
ATOM 1668 C CA . GLY B 1 47 ? 15.469 9.375 6.438 1 85.5 47 GLY B CA 1
ATOM 1669 C C . GLY B 1 47 ? 14.164 8.602 6.418 1 85.5 47 GLY B C 1
ATOM 1670 O O . GLY B 1 47 ? 14.062 7.527 7.023 1 85.5 47 GLY B O 1
ATOM 1671 N N . LEU B 1 48 ? 13.18 9.172 5.777 1 87.44 48 LEU B N 1
ATOM 1672 C CA . LEU B 1 48 ? 11.898 8.492 5.652 1 87.44 48 LEU B CA 1
ATOM 1673 C C . LEU B 1 48 ? 11.75 7.871 4.266 1 87.44 48 LEU B C 1
ATOM 1675 O O . LEU B 1 48 ? 11.375 8.555 3.312 1 87.44 48 LEU B O 1
ATOM 1679 N N . ASN B 1 49 ? 11.945 6.625 4.234 1 87.38 49 ASN B N 1
ATOM 1680 C CA . ASN B 1 49 ? 11.891 5.91 2.961 1 87.38 49 ASN B CA 1
ATOM 1681 C C . ASN B 1 49 ? 10.5 5.332 2.705 1 87.38 49 ASN B C 1
ATOM 1683 O O . ASN B 1 49 ? 10.203 4.211 3.123 1 87.38 49 ASN B O 1
ATOM 1687 N N . PHE B 1 50 ? 9.734 6.109 1.985 1 89.12 50 PHE B N 1
ATOM 1688 C CA . PHE B 1 50 ? 8.383 5.695 1.631 1 89.12 50 PHE B CA 1
ATOM 1689 C C . PHE B 1 50 ? 8.312 5.277 0.168 1 89.12 50 PHE B C 1
ATOM 1691 O O . PHE B 1 50 ? 9.078 5.77 -0.664 1 89.12 50 PHE B O 1
ATOM 1698 N N . SER B 1 51 ? 7.434 4.371 -0.035 1 86.81 51 SER B N 1
ATOM 1699 C CA . SER B 1 51 ? 7.094 4.102 -1.429 1 86.81 51 SER B CA 1
ATOM 1700 C C . SER B 1 51 ? 6.367 5.285 -2.059 1 86.81 51 SER B C 1
ATOM 1702 O O . SER B 1 51 ? 5.781 6.109 -1.353 1 86.81 51 SER B O 1
ATOM 1704 N N . LEU B 1 52 ? 6.449 5.395 -3.332 1 90.06 52 LEU B N 1
ATOM 1705 C CA . LEU B 1 52 ? 5.727 6.457 -4.023 1 90.06 52 LEU B CA 1
ATOM 1706 C C . LEU B 1 52 ? 4.227 6.352 -3.768 1 90.06 52 LEU B C 1
ATOM 1708 O O . LEU B 1 52 ? 3.537 7.367 -3.654 1 90.06 52 LEU B O 1
ATOM 1712 N N . ALA B 1 53 ? 3.781 5.133 -3.625 1 88.56 53 ALA B N 1
ATOM 1713 C CA . ALA B 1 53 ? 2.363 4.914 -3.35 1 88.56 53 ALA B CA 1
ATOM 1714 C C . ALA B 1 53 ? 1.965 5.531 -2.012 1 88.56 53 ALA B C 1
ATOM 1716 O O . ALA B 1 53 ? 0.914 6.168 -1.901 1 88.56 53 ALA B O 1
ATOM 1717 N N . THR B 1 54 ? 2.742 5.328 -1.025 1 88.94 54 THR B N 1
ATOM 1718 C CA . THR B 1 54 ? 2.467 5.879 0.296 1 88.94 54 THR B CA 1
ATOM 1719 C C . THR B 1 54 ? 2.486 7.406 0.259 1 88.94 54 THR B C 1
ATOM 1721 O O . THR B 1 54 ? 1.6 8.055 0.812 1 88.94 54 THR B O 1
ATOM 1724 N N . VAL B 1 55 ? 3.467 7.996 -0.416 1 93.56 55 VAL B N 1
ATOM 1725 C CA . VAL B 1 55 ? 3.58 9.453 -0.501 1 93.56 55 VAL B CA 1
ATOM 1726 C C . VAL B 1 55 ? 2.389 10.016 -1.269 1 93.56 55 VAL B C 1
ATOM 1728 O O . VAL B 1 55 ? 1.812 11.031 -0.871 1 93.56 55 VAL B O 1
ATOM 1731 N N . ALA B 1 56 ? 2.047 9.328 -2.326 1 93.38 56 ALA B N 1
ATOM 1732 C CA . ALA B 1 56 ? 0.874 9.75 -3.09 1 93.38 56 ALA B CA 1
ATOM 1733 C C . ALA B 1 56 ? -0.383 9.719 -2.227 1 93.38 56 ALA B C 1
ATOM 1735 O O . ALA B 1 56 ? -1.269 10.562 -2.377 1 93.38 56 ALA B O 1
ATOM 1736 N N . HIS B 1 57 ? -0.451 8.758 -1.353 1 91.88 57 HIS B N 1
ATOM 1737 C CA . HIS B 1 57 ? -1.572 8.68 -0.424 1 91.88 57 HIS B CA 1
ATOM 1738 C C . HIS B 1 57 ? -1.606 9.891 0.504 1 91.88 57 HIS B C 1
ATOM 1740 O O . HIS B 1 57 ? -2.664 10.492 0.711 1 91.88 57 HIS B O 1
ATOM 1746 N N . ILE B 1 58 ? -0.475 10.273 1.034 1 93.75 58 ILE B N 1
ATOM 1747 C CA . ILE B 1 58 ? -0.372 11.438 1.9 1 93.75 58 ILE B CA 1
ATOM 1748 C C . ILE B 1 58 ? -0.854 12.68 1.152 1 93.75 58 ILE B C 1
ATOM 1750 O O . ILE B 1 58 ? -1.646 13.461 1.682 1 93.75 58 ILE B O 1
ATOM 1754 N N . ILE B 1 59 ? -0.392 12.773 -0.032 1 94.62 59 ILE B N 1
ATOM 1755 C CA . ILE B 1 59 ? -0.756 13.922 -0.86 1 94.62 59 ILE B CA 1
ATOM 1756 C C . ILE B 1 59 ? -2.264 13.922 -1.097 1 94.62 59 ILE B C 1
ATOM 1758 O O . ILE B 1 59 ? -2.916 14.961 -0.959 1 94.62 59 ILE B O 1
ATOM 1762 N N . ARG B 1 60 ? -2.799 12.82 -1.394 1 91.69 60 ARG B N 1
ATOM 1763 C CA . ARG B 1 60 ? -4.219 12.719 -1.707 1 91.69 60 ARG B CA 1
ATOM 1764 C C . ARG B 1 60 ? -5.074 13.188 -0.534 1 91.69 60 ARG B C 1
ATOM 1766 O O . ARG B 1 60 ? -6.094 13.852 -0.729 1 91.69 60 ARG B O 1
ATOM 1773 N N . ILE B 1 61 ? -4.699 12.812 0.636 1 90.69 61 ILE B N 1
ATOM 1774 C CA . ILE B 1 61 ? -5.469 13.148 1.83 1 90.69 61 ILE B CA 1
ATOM 1775 C C . ILE B 1 61 ? -5.445 14.656 2.051 1 90.69 61 ILE B C 1
ATOM 1777 O O . ILE B 1 61 ? -6.367 15.219 2.652 1 90.69 61 ILE B O 1
ATOM 1781 N N . HIS B 1 62 ? -4.438 15.328 1.528 1 93.56 62 HIS B N 1
ATOM 1782 C CA . HIS B 1 62 ? -4.285 16.766 1.787 1 93.56 62 HIS B CA 1
ATOM 1783 C C . HIS B 1 62 ? -4.57 17.578 0.533 1 93.56 62 HIS B C 1
ATOM 1785 O O . HIS B 1 62 ? -4.559 18.812 0.576 1 93.56 62 HIS B O 1
ATOM 1791 N N . ASP B 1 63 ? -4.688 16.844 -0.528 1 92.69 63 ASP B N 1
ATOM 1792 C CA . ASP B 1 63 ? -4.945 17.469 -1.822 1 92.69 63 ASP B CA 1
ATOM 1793 C C . ASP B 1 63 ? -6.438 17.75 -2.008 1 92.69 63 ASP B C 1
ATOM 1795 O O . ASP B 1 63 ? -7.16 16.938 -2.584 1 92.69 63 ASP B O 1
ATOM 1799 N N . ARG B 1 64 ? -6.91 18.875 -1.682 1 86.44 64 ARG B N 1
ATOM 1800 C CA . ARG B 1 64 ? -8.328 19.234 -1.705 1 86.44 64 ARG B CA 1
ATOM 1801 C C . ARG B 1 64 ? -8.828 19.391 -3.137 1 86.44 64 ARG B C 1
ATOM 1803 O O . ARG B 1 64 ? -10.023 19.234 -3.402 1 86.44 64 ARG B O 1
ATOM 1810 N N . SER B 1 65 ? -7.953 19.641 -4.062 1 86.5 65 SER B N 1
ATOM 1811 C CA . SER B 1 65 ? -8.352 19.906 -5.441 1 86.5 65 SER B CA 1
ATOM 1812 C C . SER B 1 65 ? -8.234 18.672 -6.312 1 86.5 65 SER B C 1
ATOM 1814 O O . SER B 1 65 ? -8.516 18.719 -7.512 1 86.5 65 SER B O 1
ATOM 1816 N N . ASN B 1 66 ? -7.781 17.562 -5.746 1 85.31 66 ASN B N 1
ATOM 1817 C CA . ASN B 1 66 ? -7.602 16.312 -6.473 1 85.31 66 ASN B CA 1
ATOM 1818 C C . ASN B 1 66 ? -6.73 16.5 -7.711 1 85.31 66 ASN B C 1
ATOM 1820 O O . ASN B 1 66 ? -7.008 15.922 -8.766 1 85.31 66 ASN B O 1
ATOM 1824 N N . SER B 1 67 ? -5.723 17.359 -7.602 1 87.69 67 SER B N 1
ATOM 1825 C CA . SER B 1 67 ? -4.824 17.656 -8.711 1 87.69 67 SER B CA 1
ATOM 1826 C C . SER B 1 67 ? -3.674 16.656 -8.773 1 87.69 67 SER B C 1
ATOM 1828 O O . SER B 1 67 ? -2.971 16.578 -9.789 1 87.69 67 SER B O 1
ATOM 1830 N N . GLY B 1 68 ? -3.461 15.922 -7.691 1 90.62 68 GLY B N 1
ATOM 1831 C CA . GLY B 1 68 ? -2.295 15.062 -7.602 1 90.62 68 GLY B CA 1
ATOM 1832 C C . GLY B 1 68 ? -1.068 15.766 -7.059 1 90.62 68 GLY B C 1
ATOM 1833 O O . GLY B 1 68 ? -0.004 15.164 -6.922 1 90.62 68 GLY B O 1
ATOM 1834 N N . THR B 1 69 ? -1.211 17.062 -6.809 1 95.44 69 THR B N 1
ATOM 1835 C CA . THR B 1 69 ? -0.156 17.891 -6.234 1 95.44 69 THR B CA 1
ATOM 1836 C C . THR B 1 69 ? -0.684 18.688 -5.051 1 95.44 69 THR B C 1
ATOM 1838 O O . THR B 1 69 ? -1.892 18.734 -4.805 1 95.44 69 THR B O 1
ATOM 1841 N N . ILE B 1 70 ? 0.248 19.172 -4.301 1 96.19 70 ILE B N 1
ATOM 1842 C CA . ILE B 1 70 ? -0.194 20.016 -3.195 1 96.19 70 ILE B CA 1
ATOM 1843 C C . ILE B 1 70 ? 0.492 21.391 -3.277 1 96.19 70 ILE B C 1
ATOM 1845 O O . ILE B 1 70 ? 1.639 21.484 -3.721 1 96.19 70 ILE B O 1
ATOM 1849 N N . MET B 1 71 ? -0.274 22.375 -2.922 1 96.81 71 MET B N 1
ATOM 1850 C CA . MET B 1 71 ? 0.237 23.75 -2.826 1 96.81 71 MET B CA 1
ATOM 1851 C C . MET B 1 71 ? 0.689 24.062 -1.403 1 96.81 71 MET B C 1
ATOM 1853 O O . MET B 1 71 ? 0.546 23.234 -0.505 1 96.81 71 MET B O 1
ATOM 1857 N N . PHE B 1 72 ? 1.211 25.266 -1.213 1 96.19 72 PHE B N 1
ATOM 1858 C CA . PHE B 1 72 ? 1.864 25.609 0.046 1 96.19 72 PHE B CA 1
ATOM 1859 C C . PHE B 1 72 ? 0.901 25.453 1.216 1 96.19 72 PHE B C 1
ATOM 1861 O O . PHE B 1 72 ? 1.266 24.891 2.256 1 96.19 72 PHE B O 1
ATOM 1868 N N . GLY B 1 73 ? -0.263 25.969 1.091 1 95.44 73 GLY B N 1
ATOM 1869 C CA . GLY B 1 73 ? -1.232 25.844 2.166 1 95.44 73 GLY B CA 1
ATOM 1870 C C . GLY B 1 73 ? -1.484 24.406 2.566 1 95.44 73 GLY B C 1
ATOM 1871 O O . GLY B 1 73 ? -1.515 24.078 3.756 1 95.44 73 GLY B O 1
ATOM 1872 N N . GLU B 1 74 ? -1.683 23.516 1.589 1 96.06 74 GLU B N 1
ATOM 1873 C CA . GLU B 1 74 ? -1.887 22.094 1.824 1 96.06 74 GLU B CA 1
ATOM 1874 C C . GLU B 1 74 ? -0.636 21.453 2.412 1 96.06 74 GLU B C 1
ATOM 1876 O O . GLU B 1 74 ? -0.73 20.562 3.256 1 96.06 74 GLU B O 1
ATOM 1881 N N . PHE B 1 75 ? 0.488 21.984 1.965 1 96.06 75 PHE B N 1
ATOM 1882 C CA . PHE B 1 75 ? 1.759 21.484 2.477 1 96.06 75 PHE B CA 1
ATOM 1883 C C . PHE B 1 75 ? 1.891 21.766 3.969 1 96.06 75 PHE B C 1
ATOM 1885 O O . PHE B 1 75 ? 2.404 20.938 4.723 1 96.06 75 PHE B O 1
ATOM 1892 N N . CYS B 1 76 ? 1.518 22.922 4.371 1 95.19 76 CYS B N 1
ATOM 1893 C CA . CYS B 1 76 ? 1.596 23.266 5.785 1 95.19 76 CYS B CA 1
ATOM 1894 C C . CYS B 1 76 ? 0.806 22.281 6.637 1 95.19 76 CYS B C 1
ATOM 1896 O O . CYS B 1 76 ? 1.279 21.844 7.684 1 95.19 76 CYS B O 1
ATOM 1898 N N . LYS B 1 77 ? -0.367 21.906 6.148 1 94.5 77 LYS B N 1
ATOM 1899 C CA . LYS B 1 77 ? -1.197 20.938 6.863 1 94.5 77 LYS B CA 1
ATOM 1900 C C . LYS B 1 77 ? -0.558 19.547 6.852 1 94.5 77 LYS B C 1
ATOM 1902 O O . LYS B 1 77 ? -0.594 18.828 7.855 1 94.5 77 LYS B O 1
ATOM 1907 N N . LEU B 1 78 ? -0.03 19.172 5.723 1 94.38 78 LEU B N 1
ATOM 1908 C CA . LEU B 1 78 ? 0.683 17.891 5.602 1 94.38 78 LEU B CA 1
ATOM 1909 C C . LEU B 1 78 ? 1.862 17.844 6.57 1 94.38 78 LEU B C 1
ATOM 1911 O O . LEU B 1 78 ? 2.049 16.844 7.27 1 94.38 78 LEU B O 1
ATOM 1915 N N . HIS B 1 79 ? 2.627 18.953 6.578 1 93.94 79 HIS B N 1
ATOM 1916 C CA . HIS B 1 79 ? 3.777 19.016 7.473 1 93.94 79 HIS B CA 1
ATOM 1917 C C . HIS B 1 79 ? 3.348 18.906 8.93 1 93.94 79 HIS B C 1
ATOM 1919 O O . HIS B 1 79 ? 4.012 18.234 9.727 1 93.94 79 HIS B O 1
ATOM 1925 N N . GLU B 1 80 ? 2.326 19.562 9.25 1 93.88 80 GLU B N 1
ATOM 1926 C CA . GLU B 1 80 ? 1.784 19.469 10.602 1 93.88 80 GLU B CA 1
ATOM 1927 C C . GLU B 1 80 ? 1.428 18.016 10.953 1 93.88 80 GLU B C 1
ATOM 1929 O O . GLU B 1 80 ? 1.729 17.547 12.047 1 93.88 80 GLU B O 1
ATOM 1934 N N . PHE B 1 81 ? 0.801 17.391 10.07 1 92.69 81 PHE B N 1
ATOM 1935 C CA . PHE B 1 81 ? 0.444 15.984 10.258 1 92.69 81 PHE B CA 1
ATOM 1936 C C . PHE B 1 81 ? 1.687 15.133 10.5 1 92.69 81 PHE B C 1
ATOM 1938 O O . PHE B 1 81 ? 1.735 14.359 11.453 1 92.69 81 PHE B O 1
ATOM 1945 N N . LEU B 1 82 ? 2.721 15.258 9.641 1 93 82 LEU B N 1
ATOM 1946 C CA . LEU B 1 82 ? 3.957 14.5 9.773 1 93 82 LEU B CA 1
ATOM 1947 C C . LEU B 1 82 ? 4.613 14.758 11.125 1 93 82 LEU B C 1
ATOM 1949 O O . LEU B 1 82 ? 5.098 13.828 11.773 1 93 82 LEU B O 1
ATOM 1953 N N . THR B 1 83 ? 4.605 15.984 11.523 1 92.62 83 THR B N 1
ATOM 1954 C CA . THR B 1 83 ? 5.195 16.375 12.805 1 92.62 83 THR B CA 1
ATOM 1955 C C . THR B 1 83 ? 4.441 15.719 13.961 1 92.62 83 THR B C 1
ATOM 1957 O O . THR B 1 83 ? 5.059 15.219 14.906 1 92.62 83 THR B O 1
ATOM 1960 N N . ASN B 1 84 ? 3.129 15.766 13.883 1 93.69 84 ASN B N 1
ATOM 1961 C CA . ASN B 1 84 ? 2.316 15.148 14.922 1 93.69 84 ASN B CA 1
ATOM 1962 C C . ASN B 1 84 ? 2.574 13.648 15.023 1 93.69 84 ASN B C 1
ATOM 1964 O O . ASN B 1 84 ? 2.66 13.102 16.125 1 93.69 84 ASN B O 1
ATOM 1968 N N . VAL B 1 85 ? 2.666 12.969 13.898 1 93.5 85 VAL B N 1
ATOM 1969 C CA . VAL B 1 85 ? 2.945 11.539 13.891 1 93.5 85 VAL B CA 1
ATOM 1970 C C . VAL B 1 85 ? 4.32 11.273 14.5 1 93.5 85 VAL B C 1
ATOM 1972 O O . VAL B 1 85 ? 4.48 10.359 15.305 1 93.5 85 VAL B O 1
ATOM 1975 N N . GLN B 1 86 ? 5.309 12.062 14.117 1 91.94 86 GLN B N 1
ATOM 1976 C CA . GLN B 1 86 ? 6.656 11.914 14.664 1 91.94 86 GLN B CA 1
ATOM 1977 C C . GLN B 1 86 ? 6.66 12.109 16.172 1 91.94 86 GLN B C 1
ATOM 1979 O O . GLN B 1 86 ? 7.297 11.344 16.906 1 91.94 86 GLN B O 1
ATOM 1984 N N . HIS B 1 87 ? 5.961 13.102 16.625 1 92.94 87 HIS B N 1
ATOM 1985 C CA . HIS B 1 87 ? 5.863 13.344 18.062 1 92.94 87 HIS B CA 1
ATOM 1986 C C . HIS B 1 87 ? 5.23 12.156 18.781 1 92.94 87 HIS B C 1
ATOM 1988 O O . HIS B 1 87 ? 5.707 11.742 19.828 1 92.94 87 HIS B O 1
ATOM 1994 N N . SER B 1 88 ? 4.16 11.711 18.234 1 94.62 88 SER B N 1
ATOM 1995 C CA . SER B 1 88 ? 3.49 10.547 18.812 1 94.62 88 SER B CA 1
ATOM 1996 C C . SER B 1 88 ? 4.422 9.344 18.859 1 94.62 88 SER B C 1
ATOM 1998 O O . SER B 1 88 ? 4.461 8.617 19.844 1 94.62 88 SER B O 1
ATOM 2000 N N . PHE B 1 89 ? 5.129 9.117 17.734 1 95.19 89 PHE B N 1
ATOM 2001 C CA . PHE B 1 89 ? 6.098 8.023 17.672 1 95.19 89 PHE B CA 1
ATOM 2002 C C . PHE B 1 89 ? 7.141 8.172 18.781 1 95.19 89 PHE B C 1
ATOM 2004 O O . PHE B 1 89 ? 7.426 7.211 19.5 1 95.19 89 PHE B O 1
ATOM 2011 N N . ASP B 1 90 ? 7.652 9.344 18.922 1 93.31 90 ASP B N 1
ATOM 2012 C CA . ASP B 1 90 ? 8.68 9.609 19.922 1 93.31 90 ASP B CA 1
ATOM 2013 C C . ASP B 1 90 ? 8.133 9.406 21.344 1 93.31 90 ASP B C 1
ATOM 2015 O O . ASP B 1 90 ? 8.852 8.93 22.219 1 93.31 90 ASP B O 1
ATOM 2019 N N . TYR B 1 91 ? 6.918 9.805 21.438 1 93.75 91 TYR B N 1
ATOM 2020 C CA . TYR B 1 91 ? 6.266 9.625 22.734 1 93.75 91 TYR B CA 1
ATOM 2021 C C . TYR B 1 91 ? 6.207 8.148 23.109 1 93.75 91 TYR B C 1
ATOM 2023 O O . TYR B 1 91 ? 6.539 7.781 24.25 1 93.75 91 TYR B O 1
ATOM 2031 N N . PHE B 1 92 ? 5.859 7.266 22.203 1 93.38 92 PHE B N 1
ATOM 2032 C CA . PHE B 1 92 ? 5.711 5.84 22.469 1 93.38 92 PHE B CA 1
ATOM 2033 C C . PHE B 1 92 ? 7.074 5.156 22.516 1 93.38 92 PHE B C 1
ATOM 2035 O O . PHE B 1 92 ? 7.234 4.137 23.203 1 93.38 92 PHE B O 1
ATOM 2042 N N . ASP B 1 93 ? 7.961 5.73 21.734 1 93.25 93 ASP B N 1
ATOM 2043 C CA . ASP B 1 93 ? 9.32 5.199 21.75 1 93.25 93 ASP B CA 1
ATOM 2044 C C . ASP B 1 93 ? 10.133 5.805 22.891 1 93.25 93 ASP B C 1
ATOM 2046 O O . ASP B 1 93 ? 11.156 6.449 22.656 1 93.25 93 ASP B O 1
ATOM 2050 N N . SER B 1 94 ? 9.812 5.445 24.031 1 89.31 94 SER B N 1
ATOM 2051 C CA . SER B 1 94 ? 10.359 6.074 25.234 1 89.31 94 SER B CA 1
ATOM 2052 C C . SER B 1 94 ? 11.852 5.77 25.391 1 89.31 94 SER B C 1
ATOM 2054 O O . SER B 1 94 ? 12.602 6.57 25.938 1 89.31 94 SER B O 1
ATOM 2056 N N . LYS B 1 95 ? 12.336 4.668 24.891 1 89.75 95 LYS B N 1
ATOM 2057 C CA . LYS B 1 95 ? 13.742 4.289 25.047 1 89.75 95 LYS B CA 1
ATOM 2058 C C . LYS B 1 95 ? 14.578 4.777 23.875 1 89.75 95 LYS B C 1
ATOM 2060 O O . LYS B 1 95 ? 15.797 4.598 23.859 1 89.75 95 LYS B O 1
ATOM 2065 N N . GLY B 1 96 ? 13.969 5.336 22.906 1 91.25 96 GLY B N 1
ATOM 2066 C CA . GLY B 1 96 ? 14.68 5.863 21.75 1 91.25 96 GLY B CA 1
ATOM 2067 C C . GLY B 1 96 ? 15.312 4.785 20.891 1 91.25 96 GLY B C 1
ATOM 2068 O O . GLY B 1 96 ? 16.422 4.953 20.391 1 91.25 96 GLY B O 1
ATOM 2069 N N . SER B 1 97 ? 14.688 3.596 20.781 1 92.38 97 SER B N 1
ATOM 2070 C CA . SER B 1 97 ? 15.211 2.471 20.016 1 92.38 97 SER B CA 1
ATOM 2071 C C . SER B 1 97 ? 14.992 2.674 18.516 1 92.38 97 SER B C 1
ATOM 2073 O O . SER B 1 97 ? 15.633 2.018 17.703 1 92.38 97 SER B O 1
ATOM 2075 N N . GLY B 1 98 ? 14.07 3.588 18.188 1 93.19 98 GLY B N 1
ATOM 2076 C CA . GLY B 1 98 ? 13.703 3.766 16.781 1 93.19 98 GLY B CA 1
ATOM 2077 C C . GLY B 1 98 ? 12.633 2.791 16.328 1 93.19 98 GLY B C 1
ATOM 2078 O O . GLY B 1 98 ? 12.234 2.803 15.156 1 93.19 98 GLY B O 1
ATOM 2079 N N . TYR B 1 99 ? 12.219 1.924 17.297 1 95.19 99 TYR B N 1
ATOM 2080 C CA . TYR B 1 99 ? 11.195 0.937 17 1 95.19 99 TYR B CA 1
ATOM 2081 C C . TYR B 1 99 ? 10.148 0.871 18.109 1 95.19 99 TYR B C 1
ATOM 2083 O O . TYR B 1 99 ? 10.477 1.062 19.281 1 95.19 99 TYR B O 1
ATOM 2091 N N . LEU B 1 100 ? 8.922 0.694 17.672 1 95.56 100 LEU B N 1
ATOM 2092 C CA . LEU B 1 100 ? 7.812 0.507 18.609 1 95.56 100 LEU B CA 1
ATOM 2093 C C . LEU B 1 100 ? 7.332 -0.94 18.609 1 95.56 100 LEU B C 1
ATOM 2095 O O . LEU B 1 100 ? 6.746 -1.398 17.625 1 95.56 100 LEU B O 1
ATOM 2099 N N . GLY B 1 101 ? 7.59 -1.615 19.656 1 94 101 GLY B N 1
ATOM 2100 C CA . GLY B 1 101 ? 7.047 -2.961 19.766 1 94 101 GLY B CA 1
ATOM 2101 C C . GLY B 1 101 ? 5.543 -2.984 19.938 1 94 101 GLY B C 1
ATOM 2102 O O . GLY B 1 101 ? 4.953 -2.016 20.422 1 94 101 GLY B O 1
ATOM 2103 N N . TYR B 1 102 ? 4.957 -4.008 19.406 1 91.12 102 TYR B N 1
ATOM 2104 C CA . TYR B 1 102 ? 3.518 -4.117 19.594 1 91.12 102 TYR B CA 1
ATOM 2105 C C . TYR B 1 102 ? 3.135 -5.523 20.047 1 91.12 102 TYR B C 1
ATOM 2107 O O . TYR B 1 102 ? 3.781 -6.5 19.656 1 91.12 102 TYR B O 1
ATOM 2115 N N . GLN B 1 103 ? 2.338 -5.668 21.016 1 87.88 103 GLN B N 1
ATOM 2116 C CA . GLN B 1 103 ? 1.64 -6.875 21.453 1 87.88 103 GLN B CA 1
ATOM 2117 C C . GLN B 1 103 ? 0.166 -6.59 21.734 1 87.88 103 GLN B C 1
ATOM 2119 O O . GLN B 1 103 ? -0.172 -5.926 22.703 1 87.88 103 GLN B O 1
ATOM 2124 N N . LEU B 1 104 ? -0.584 -7.047 20.703 1 85.19 104 LEU B N 1
ATOM 2125 C CA . LEU B 1 104 ? -1.98 -6.637 20.781 1 85.19 104 LEU B CA 1
ATOM 2126 C C . LEU B 1 104 ? -2.885 -7.832 21.062 1 85.19 104 LEU B C 1
ATOM 2128 O O . LEU B 1 104 ? -2.666 -8.922 20.531 1 85.19 104 LEU B O 1
ATOM 2132 N N . ASP B 1 105 ? -3.877 -7.621 21.938 1 82.12 105 ASP B N 1
ATOM 2133 C CA . ASP B 1 105 ? -4.785 -8.672 22.391 1 82.12 105 ASP B CA 1
ATOM 2134 C C . ASP B 1 105 ? -5.855 -8.961 21.344 1 82.12 105 ASP B C 1
ATOM 2136 O O . ASP B 1 105 ? -6.297 -10.102 21.203 1 82.12 105 ASP B O 1
ATOM 2140 N N . ARG B 1 106 ? -6.281 -8 20.672 1 82.44 106 ARG B N 1
ATOM 2141 C CA . ARG B 1 106 ? -7.328 -8.203 19.688 1 82.44 106 ARG B CA 1
ATOM 2142 C C . ARG B 1 106 ? -6.75 -8.727 18.375 1 82.44 106 ARG B C 1
ATOM 2144 O O . ARG B 1 106 ? -5.945 -8.047 17.734 1 82.44 106 ARG B O 1
ATOM 2151 N N . PRO B 1 107 ? -7.254 -9.875 18 1 80.06 107 PRO B N 1
ATOM 2152 C CA . PRO B 1 107 ? -6.691 -10.508 16.797 1 80.06 107 PRO B CA 1
ATOM 2153 C C . PRO B 1 107 ? -6.781 -9.625 15.562 1 80.06 107 PRO B C 1
ATOM 2155 O O . PRO B 1 107 ? -5.832 -9.562 14.781 1 80.06 107 PRO B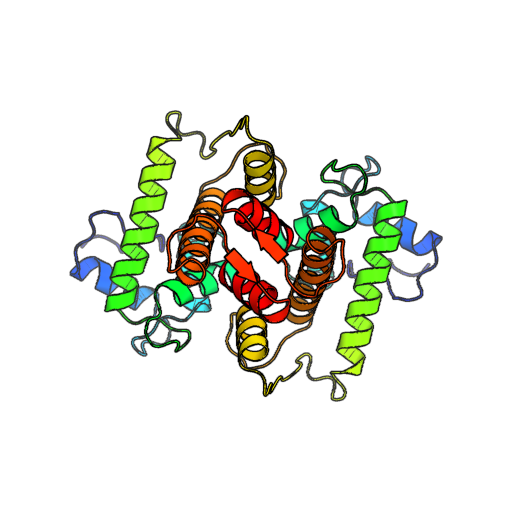 O 1
ATOM 2158 N N . ALA B 1 108 ? -7.895 -8.93 15.414 1 78.38 108 ALA B N 1
ATOM 2159 C CA . ALA B 1 108 ? -8.062 -8.07 14.242 1 78.38 108 ALA B CA 1
ATOM 2160 C C . ALA B 1 108 ? -7.004 -6.977 14.203 1 78.38 108 ALA B C 1
ATOM 2162 O O . ALA B 1 108 ? -6.422 -6.703 13.156 1 78.38 108 ALA B O 1
ATOM 2163 N N . LEU B 1 109 ? -6.719 -6.477 15.391 1 84.81 109 LEU B N 1
ATOM 2164 C CA . LEU B 1 109 ? -5.73 -5.406 15.469 1 84.81 109 LEU B CA 1
ATOM 2165 C C . LEU B 1 109 ? -4.32 -5.949 15.25 1 84.81 109 LEU B C 1
ATOM 2167 O O . LEU B 1 109 ? -3.502 -5.309 14.586 1 84.81 109 LEU B O 1
ATOM 2171 N N . GLN B 1 110 ? -4.098 -7.117 15.797 1 87.5 110 GLN B N 1
ATOM 2172 C CA . GLN B 1 110 ? -2.805 -7.762 15.586 1 87.5 110 GLN B CA 1
ATOM 2173 C C . GLN B 1 110 ? -2.551 -8.008 14.094 1 87.5 110 GLN B C 1
ATOM 2175 O O . GLN B 1 110 ? -1.447 -7.77 13.602 1 87.5 110 GLN B O 1
ATOM 2180 N N . ALA B 1 111 ? -3.605 -8.406 13.414 1 84.56 111 ALA B N 1
ATOM 2181 C CA . ALA B 1 111 ? -3.488 -8.688 11.984 1 84.56 111 ALA B CA 1
ATOM 2182 C C . ALA B 1 111 ? -3.191 -7.406 11.203 1 84.56 111 ALA B C 1
ATOM 2184 O O . ALA B 1 111 ? -2.377 -7.414 10.273 1 84.56 111 ALA B O 1
ATOM 2185 N N . VAL B 1 112 ? -3.781 -6.359 11.641 1 89.06 112 VAL B N 1
ATOM 2186 C CA . VAL B 1 112 ? -3.58 -5.082 10.969 1 89.06 112 VAL B CA 1
ATOM 2187 C C . VAL B 1 112 ? -2.135 -4.621 11.156 1 89.06 112 VAL B C 1
ATOM 2189 O O . VAL B 1 112 ? -1.468 -4.242 10.188 1 89.06 112 VAL B O 1
ATOM 2192 N N . PHE B 1 113 ? -1.605 -4.734 12.367 1 91.31 113 PHE B N 1
ATOM 2193 C CA . PHE B 1 113 ? -0.247 -4.285 12.641 1 91.31 113 PHE B CA 1
ATOM 2194 C C . PHE B 1 113 ? 0.768 -5.117 11.875 1 91.31 113 PHE B C 1
ATOM 2196 O O . PHE B 1 113 ? 1.766 -4.59 11.375 1 91.31 113 PHE B O 1
ATOM 2203 N N . THR B 1 114 ? 0.465 -6.359 11.773 1 89.06 114 THR B N 1
ATOM 2204 C CA . THR B 1 114 ? 1.373 -7.25 11.055 1 89.06 114 THR B CA 1
ATOM 2205 C C . THR B 1 114 ? 1.479 -6.848 9.586 1 89.06 114 THR B C 1
ATOM 2207 O O . THR B 1 114 ? 2.545 -6.977 8.984 1 89.06 114 THR B O 1
ATOM 2210 N N . ARG B 1 115 ? 0.448 -6.285 9.062 1 90 115 ARG B N 1
ATOM 2211 C CA . ARG B 1 115 ? 0.434 -5.863 7.66 1 90 115 ARG B CA 1
ATOM 2212 C C . ARG B 1 115 ? 1.361 -4.676 7.438 1 90 115 ARG B C 1
ATOM 2214 O O . ARG B 1 115 ? 1.902 -4.5 6.344 1 90 115 ARG B O 1
ATOM 2221 N N . PHE B 1 116 ? 1.644 -3.963 8.469 1 92.31 116 PHE B N 1
ATOM 2222 C CA . PHE B 1 116 ? 2.504 -2.791 8.352 1 92.31 116 PHE B CA 1
ATOM 2223 C C . PHE B 1 116 ? 3.895 -3.086 8.906 1 92.31 116 PHE B C 1
ATOM 2225 O O . PHE B 1 116 ? 4.695 -2.172 9.109 1 92.31 116 PHE B O 1
ATOM 2232 N N . ASP B 1 117 ? 4.102 -4.355 9.188 1 93.44 117 ASP B N 1
ATOM 2233 C CA . ASP B 1 117 ? 5.406 -4.859 9.594 1 93.44 117 ASP B CA 1
ATOM 2234 C C . ASP B 1 117 ? 5.934 -5.891 8.602 1 93.44 117 ASP B C 1
ATOM 2236 O O . ASP B 1 117 ? 6.082 -7.066 8.93 1 93.44 117 ASP B O 1
ATOM 2240 N N . PRO B 1 118 ? 6.258 -5.328 7.422 1 90.94 118 PRO B N 1
ATOM 2241 C CA . PRO B 1 118 ? 6.602 -6.27 6.352 1 90.94 118 PRO B CA 1
ATOM 2242 C C . PRO B 1 118 ? 7.848 -7.094 6.668 1 90.94 118 PRO B C 1
ATOM 2244 O O . PRO B 1 118 ? 8.008 -8.203 6.145 1 90.94 118 PRO B O 1
ATOM 2247 N N . ALA B 1 119 ? 8.688 -6.699 7.57 1 90.31 119 ALA B N 1
ATOM 2248 C CA . ALA B 1 119 ? 9.898 -7.434 7.934 1 90.31 119 ALA B CA 1
ATOM 2249 C C . ALA B 1 119 ? 9.633 -8.391 9.094 1 90.31 119 ALA B C 1
ATOM 2251 O O . ALA B 1 119 ? 10.523 -9.133 9.508 1 90.31 119 ALA B O 1
ATOM 2252 N N . ARG B 1 120 ? 8.445 -8.32 9.602 1 90.94 120 ARG B N 1
ATOM 2253 C CA . ARG B 1 120 ? 8.039 -9.188 10.703 1 90.94 120 ARG B CA 1
ATOM 2254 C C . ARG B 1 120 ? 9.008 -9.07 11.875 1 90.94 120 ARG B C 1
ATOM 2256 O O . ARG B 1 120 ? 9.453 -10.086 12.414 1 90.94 120 ARG B O 1
ATOM 2263 N N . ARG B 1 121 ? 9.305 -7.891 12.25 1 91.88 121 ARG B N 1
ATOM 2264 C CA . ARG B 1 121 ? 10.211 -7.609 13.359 1 91.88 121 ARG B CA 1
ATOM 2265 C C . ARG B 1 121 ? 9.477 -7.684 14.695 1 91.88 121 ARG B C 1
ATOM 2267 O O . ARG B 1 121 ? 10.109 -7.746 15.75 1 91.88 121 ARG B O 1
ATOM 2274 N N . GLY B 1 122 ? 8.172 -7.625 14.641 1 92.5 122 GLY B N 1
ATOM 2275 C CA . GLY B 1 122 ? 7.398 -7.445 15.859 1 92.5 122 GLY B CA 1
ATOM 2276 C C . GLY B 1 122 ? 7.434 -6.023 16.391 1 92.5 122 GLY B C 1
ATOM 2277 O O . GLY B 1 122 ? 7.145 -5.781 17.562 1 92.5 122 GLY B O 1
ATOM 2278 N N . ALA B 1 123 ? 7.926 -5.152 15.578 1 95.12 123 ALA B N 1
ATOM 2279 C CA . ALA B 1 123 ? 8.055 -3.738 15.914 1 95.12 123 ALA B CA 1
ATOM 2280 C C . ALA B 1 123 ? 7.949 -2.863 14.664 1 95.12 123 ALA B C 1
ATOM 2282 O O . ALA B 1 123 ? 8.148 -3.342 13.547 1 95.12 123 ALA B O 1
ATOM 2283 N N . LEU B 1 124 ? 7.531 -1.641 14.859 1 95.31 124 LEU B N 1
ATOM 2284 C CA . LEU B 1 124 ? 7.387 -0.689 13.766 1 95.31 124 LEU B CA 1
ATOM 2285 C C . LEU B 1 124 ? 8.391 0.448 13.891 1 95.31 124 LEU B C 1
ATOM 2287 O O . LEU B 1 124 ? 8.562 1.014 14.977 1 95.31 124 LEU B O 1
ATOM 2291 N N . GLY B 1 125 ? 9.117 0.704 12.797 1 94.06 125 GLY B N 1
ATOM 2292 C CA . GLY B 1 125 ? 9.844 1.962 12.727 1 94.06 125 GLY B CA 1
ATOM 2293 C C . GLY B 1 125 ? 8.953 3.15 12.422 1 94.06 125 GLY B C 1
ATOM 2294 O O . GLY B 1 125 ? 7.734 3.004 12.289 1 94.06 125 GLY B O 1
ATOM 2295 N N . LEU B 1 126 ? 9.516 4.258 12.312 1 92.38 126 LEU B N 1
ATOM 2296 C CA . LEU B 1 126 ? 8.75 5.488 12.117 1 92.38 126 LEU B CA 1
ATOM 2297 C C . LEU B 1 126 ? 7.949 5.43 10.82 1 92.38 126 LEU B C 1
ATOM 2299 O O . LEU B 1 126 ? 6.773 5.797 10.797 1 92.38 126 LEU B O 1
ATOM 2303 N N . ALA B 1 127 ? 8.586 5.004 9.75 1 90.31 127 ALA B N 1
ATOM 2304 C CA . ALA B 1 127 ? 7.902 4.949 8.461 1 90.31 127 ALA B CA 1
ATOM 2305 C C . ALA B 1 127 ? 6.703 4.004 8.516 1 90.31 127 ALA B C 1
ATOM 2307 O O . ALA B 1 127 ? 5.629 4.328 8.008 1 90.31 127 ALA B O 1
ATOM 2308 N N . GLU B 1 128 ? 6.91 2.83 9.141 1 93.12 128 GLU B N 1
ATOM 2309 C CA . GLU B 1 128 ? 5.816 1.87 9.289 1 93.12 128 GLU B CA 1
ATOM 2310 C C . GLU B 1 128 ? 4.699 2.434 10.164 1 93.12 128 GLU B C 1
ATOM 2312 O O . GLU B 1 128 ? 3.52 2.244 9.867 1 93.12 128 GLU B O 1
ATOM 2317 N N . PHE B 1 129 ? 5.148 3.062 11.195 1 94.94 129 PHE B N 1
ATOM 2318 C CA . PHE B 1 129 ? 4.184 3.676 12.102 1 94.94 129 PHE B CA 1
ATOM 2319 C C . PHE B 1 129 ? 3.357 4.734 11.383 1 94.94 129 PHE B C 1
ATOM 2321 O O . PHE B 1 129 ? 2.141 4.809 11.562 1 94.94 129 PHE B O 1
ATOM 2328 N N . LEU B 1 130 ? 3.988 5.508 10.641 1 93.31 130 LEU B N 1
ATOM 2329 C CA . LEU B 1 130 ? 3.295 6.535 9.867 1 93.31 130 LEU B CA 1
ATOM 2330 C C . LEU B 1 130 ? 2.301 5.906 8.898 1 93.31 130 LEU B C 1
ATOM 2332 O O . LEU B 1 130 ? 1.149 6.34 8.82 1 93.31 130 LEU B O 1
ATOM 2336 N N . ALA B 1 131 ? 2.713 4.902 8.148 1 91.88 131 ALA B N 1
ATOM 2337 C CA . ALA B 1 131 ? 1.838 4.219 7.203 1 91.88 131 ALA B CA 1
ATOM 2338 C C . ALA B 1 131 ? 0.62 3.629 7.906 1 91.88 131 ALA B C 1
ATOM 2340 O O . ALA B 1 131 ? -0.5 3.707 7.395 1 91.88 131 ALA B O 1
ATOM 2341 N N . LEU B 1 132 ? 0.851 3.035 9.047 1 93.88 132 LEU B N 1
ATOM 2342 C CA . LEU B 1 132 ? -0.238 2.48 9.844 1 93.88 132 LEU B CA 1
ATOM 2343 C C . LEU B 1 132 ? -1.222 3.572 10.258 1 93.88 132 LEU B C 1
ATOM 2345 O O . LEU B 1 132 ? -2.436 3.395 10.141 1 93.88 132 LEU B O 1
ATOM 2349 N N . THR B 1 133 ? -0.665 4.672 10.758 1 93.88 133 THR B N 1
ATOM 2350 C CA . THR B 1 133 ? -1.5 5.789 11.195 1 93.88 133 THR B CA 1
ATOM 2351 C C . THR B 1 133 ? -2.332 6.324 10.031 1 93.88 133 THR B C 1
ATOM 2353 O O . THR B 1 133 ? -3.521 6.605 10.195 1 93.88 133 THR B O 1
ATOM 2356 N N . LEU B 1 134 ? -1.696 6.445 8.898 1 92.62 134 LEU B N 1
ATOM 2357 C CA . LEU B 1 134 ? -2.393 6.906 7.699 1 92.62 134 LEU B CA 1
ATOM 2358 C C 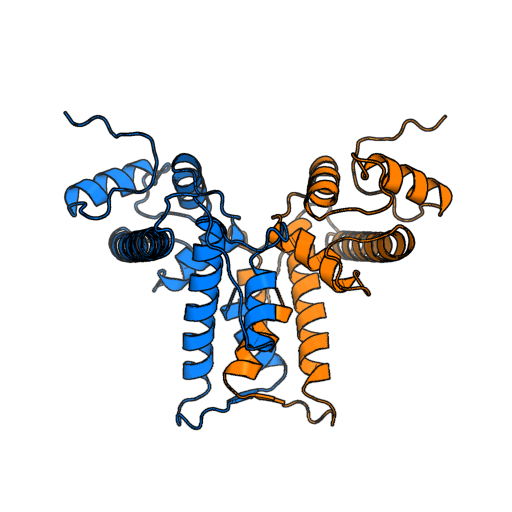. LEU B 1 134 ? -3.527 5.953 7.332 1 92.62 134 LEU B C 1
ATOM 2360 O O . LEU B 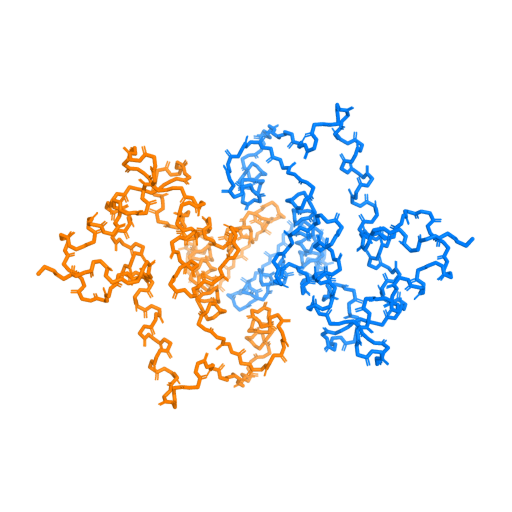1 134 ? -4.633 6.395 7.016 1 92.62 134 LEU B O 1
ATOM 2364 N N . PHE B 1 135 ? -3.283 4.719 7.363 1 93.12 135 PHE B N 1
ATOM 2365 C CA . PHE B 1 135 ? -4.285 3.703 7.062 1 93.12 135 PHE B CA 1
ATOM 2366 C C . PHE B 1 135 ? -5.469 3.807 8.016 1 93.12 135 PHE B C 1
ATOM 2368 O O . PHE B 1 135 ? -6.621 3.803 7.59 1 93.12 135 PHE B O 1
ATOM 2375 N N . LEU B 1 136 ? -5.156 3.877 9.328 1 93.44 136 LEU B N 1
ATOM 2376 C CA . LEU B 1 136 ? -6.203 3.941 10.336 1 93.44 136 LEU B CA 1
ATOM 2377 C C . LEU B 1 136 ? -7.055 5.195 10.164 1 93.44 136 LEU B C 1
ATOM 2379 O O . LEU B 1 136 ? -8.281 5.137 10.266 1 93.44 136 LEU B O 1
ATOM 2383 N N . ARG B 1 137 ? -6.387 6.277 9.93 1 92.38 137 ARG B N 1
ATOM 2384 C CA . ARG B 1 137 ? -7.102 7.531 9.719 1 92.38 137 ARG B CA 1
ATOM 2385 C C . ARG B 1 137 ? -8.008 7.449 8.492 1 92.38 137 ARG B C 1
ATOM 2387 O O . ARG B 1 137 ? -9.18 7.82 8.555 1 92.38 137 ARG B O 1
ATOM 2394 N N . SER B 1 138 ? -7.457 6.953 7.402 1 93.56 138 SER B N 1
ATOM 2395 C CA . SER B 1 138 ? -8.227 6.828 6.168 1 93.56 138 SER B CA 1
ATOM 2396 C C . SER B 1 138 ? -9.367 5.836 6.324 1 93.56 138 SER B C 1
ATOM 2398 O O . SER B 1 138 ? -10.469 6.059 5.809 1 93.56 138 SER B O 1
ATOM 2400 N N . SER B 1 139 ? -9.109 4.746 7.02 1 94.69 139 SER B N 1
ATOM 2401 C CA . SER B 1 139 ? -10.148 3.748 7.242 1 94.69 139 SER B CA 1
ATOM 2402 C C . SER B 1 139 ? -11.289 4.312 8.086 1 94.69 139 SER B C 1
ATOM 2404 O O . SER B 1 139 ? -12.461 4.062 7.797 1 94.69 139 SER B O 1
ATOM 2406 N N . THR B 1 140 ? -10.883 5.059 9.086 1 94.5 140 THR B N 1
ATOM 2407 C CA . THR B 1 140 ? -11.898 5.68 9.93 1 94.5 140 THR B CA 1
ATOM 2408 C C . THR B 1 140 ? -12.742 6.66 9.125 1 94.5 140 THR B C 1
ATOM 2410 O O . THR B 1 140 ? -13.977 6.617 9.18 1 94.5 140 THR B O 1
ATOM 2413 N N . ALA B 1 141 ? -12.078 7.504 8.359 1 93.88 141 ALA B N 1
ATOM 2414 C CA . ALA B 1 141 ? -12.789 8.484 7.547 1 93.88 141 ALA B CA 1
ATOM 2415 C C . ALA B 1 141 ? -13.711 7.797 6.543 1 93.88 141 ALA B C 1
ATOM 2417 O O . ALA B 1 141 ? -14.867 8.203 6.367 1 93.88 141 ALA B O 1
ATOM 2418 N N . THR B 1 142 ? -13.234 6.785 5.887 1 94.94 142 THR B N 1
ATOM 2419 C CA . THR B 1 142 ? -14 6.055 4.887 1 94.94 142 THR B CA 1
ATOM 2420 C C . THR B 1 142 ? -15.195 5.355 5.527 1 94.94 142 THR B C 1
ATOM 2422 O O . THR B 1 142 ? -16.312 5.43 5.012 1 94.94 142 THR B O 1
ATOM 2425 N N . PHE B 1 143 ? -14.945 4.695 6.66 1 96.94 143 PHE B N 1
ATOM 2426 C CA . PHE B 1 143 ? -16.031 4.02 7.363 1 96.94 143 PHE B CA 1
ATOM 2427 C C . PHE B 1 143 ? -17.125 5.004 7.75 1 96.94 143 PHE B C 1
ATOM 2429 O O . PHE B 1 143 ? -18.312 4.742 7.527 1 96.94 143 PHE B O 1
ATOM 2436 N N . ASN B 1 144 ? -16.719 6.152 8.305 1 96.44 144 ASN B N 1
ATOM 2437 C CA . ASN B 1 144 ? -17.672 7.164 8.734 1 96.44 144 ASN B CA 1
ATOM 2438 C C . ASN B 1 144 ? -18.469 7.715 7.559 1 96.44 144 ASN B C 1
ATOM 2440 O O . ASN B 1 144 ? -19.656 8.031 7.703 1 96.44 144 ASN B O 1
ATOM 2444 N N . ALA B 1 145 ? -17.828 7.797 6.414 1 95.06 145 ALA B N 1
ATOM 2445 C CA . ALA B 1 145 ? -18.516 8.305 5.23 1 95.06 145 ALA B CA 1
ATOM 2446 C C . ALA B 1 145 ? -19.625 7.355 4.789 1 95.06 145 ALA B C 1
ATOM 2448 O O . ALA B 1 145 ? -20.656 7.793 4.27 1 95.06 145 ALA B O 1
ATOM 2449 N N . PHE B 1 146 ? -19.453 6.074 5.039 1 96 146 PHE B N 1
ATOM 2450 C CA . PHE B 1 146 ? -20.453 5.09 4.648 1 96 146 PHE B CA 1
ATOM 2451 C C . PHE B 1 146 ? -21.453 4.867 5.77 1 96 146 PHE B C 1
ATOM 2453 O O . PHE B 1 146 ? -22.547 4.316 5.539 1 96 146 PHE B O 1
ATOM 2460 N N . ASP B 1 147 ? -21.031 5.254 7 1 97.06 147 ASP B N 1
ATOM 2461 C CA . ASP B 1 147 ? -21.906 5.086 8.156 1 97.06 147 ASP B CA 1
ATOM 2462 C C . ASP B 1 147 ? -22.531 6.414 8.57 1 97.06 147 ASP B C 1
ATOM 2464 O O . ASP B 1 147 ? -22.422 6.832 9.727 1 97.06 147 ASP B O 1
ATOM 2468 N N . ARG B 1 148 ? -23.281 6.914 7.758 1 92.5 148 ARG B N 1
ATOM 2469 C CA . ARG B 1 148 ? -23.828 8.25 7.973 1 92.5 148 ARG B CA 1
ATOM 2470 C C . ARG B 1 148 ? -24.734 8.281 9.195 1 92.5 148 ARG B C 1
ATOM 2472 O O . ARG B 1 148 ? -24.75 9.266 9.938 1 92.5 148 ARG B O 1
ATOM 2479 N N . ASP B 1 149 ? -25.422 7.23 9.461 1 93.94 149 ASP B N 1
ATOM 2480 C CA . ASP B 1 149 ? -26.375 7.184 10.562 1 93.94 149 ASP B CA 1
ATOM 2481 C C . ASP B 1 149 ? -25.703 6.758 11.859 1 93.94 149 ASP B C 1
ATOM 2483 O O . ASP B 1 149 ? -26.359 6.613 12.891 1 93.94 149 ASP B O 1
ATOM 2487 N N . ARG B 1 150 ? -24.422 6.523 11.789 1 93.81 150 ARG B N 1
ATOM 2488 C CA . ARG B 1 150 ? -23.609 6.195 12.953 1 93.81 150 ARG B CA 1
ATOM 2489 C C . ARG B 1 150 ? -24.172 4.977 13.688 1 93.81 150 ARG B C 1
ATOM 2491 O O . ARG B 1 150 ? -24.344 5 14.906 1 93.81 150 ARG B O 1
ATOM 2498 N N . THR B 1 151 ? -24.516 3.949 12.938 1 94.81 151 THR B N 1
ATOM 2499 C CA . THR B 1 151 ? -25.047 2.707 13.492 1 94.81 151 THR B CA 1
ATOM 2500 C C . THR B 1 151 ? -23.906 1.797 13.961 1 94.81 151 THR B C 1
ATOM 2502 O O . THR B 1 151 ? -24.141 0.838 14.695 1 94.81 151 THR B O 1
ATOM 2505 N N . GLY B 1 152 ? -22.719 2.057 13.484 1 94.88 152 GLY B N 1
ATOM 2506 C CA . GLY B 1 152 ? -21.594 1.196 13.805 1 94.88 152 GLY B CA 1
ATOM 2507 C C . GLY B 1 152 ? -21.422 0.059 12.82 1 94.88 152 GLY B C 1
ATOM 2508 O O . GLY B 1 152 ? -20.609 -0.84 13.039 1 94.88 152 GLY B O 1
ATOM 2509 N N . ALA B 1 153 ? -22.25 0.073 11.773 1 96.94 153 ALA B N 1
ATOM 2510 C CA . ALA B 1 153 ? -22.141 -0.924 10.711 1 96.94 153 ALA B CA 1
ATOM 2511 C C . ALA B 1 153 ? -22.375 -0.295 9.344 1 96.94 153 ALA B C 1
ATOM 2513 O O . ALA B 1 153 ? -23.156 0.658 9.219 1 96.94 153 ALA B O 1
ATOM 2514 N N . ILE B 1 154 ? -21.719 -0.83 8.352 1 97.62 154 ILE B N 1
ATOM 2515 C CA . ILE B 1 154 ? -21.922 -0.347 6.992 1 97.62 154 ILE B CA 1
ATOM 2516 C C . ILE B 1 154 ? -22.266 -1.52 6.074 1 97.62 154 ILE B C 1
ATOM 2518 O O . ILE B 1 154 ? -21.781 -2.637 6.277 1 97.62 154 ILE B O 1
ATOM 2522 N N . LYS B 1 155 ? -23.141 -1.257 5.141 1 97.25 155 LYS B N 1
ATOM 2523 C CA . LYS B 1 155 ? -23.484 -2.227 4.102 1 97.25 155 LYS B CA 1
ATOM 2524 C C . LYS B 1 155 ? -22.906 -1.807 2.75 1 97.25 155 LYS B C 1
ATOM 2526 O O . LYS B 1 155 ? -23.172 -0.698 2.277 1 97.25 155 LYS B O 1
ATOM 2531 N N . LEU B 1 156 ? -22.125 -2.703 2.184 1 96.75 156 LEU B N 1
ATOM 2532 C CA . LEU B 1 156 ? -21.422 -2.346 0.957 1 96.75 156 LEU B CA 1
ATOM 2533 C C . LEU B 1 156 ? -21.688 -3.373 -0.14 1 96.75 156 LEU B C 1
ATOM 2535 O O . LEU B 1 156 ? -21.656 -4.578 0.114 1 96.75 156 LEU B O 1
ATOM 2539 N N . SER B 1 157 ? -21.984 -2.846 -1.364 1 96.06 157 SER B N 1
ATOM 2540 C CA . SER B 1 157 ? -21.859 -3.689 -2.549 1 96.06 157 SER B CA 1
ATOM 2541 C C . SER B 1 157 ? -20.391 -3.965 -2.867 1 96.06 157 SER B C 1
ATOM 2543 O O . SER B 1 157 ? -19.484 -3.412 -2.223 1 96.06 157 SER B O 1
ATOM 2545 N N . PHE B 1 158 ? -20.188 -4.797 -3.842 1 94.19 158 PHE B N 1
ATOM 2546 C CA . PHE B 1 158 ? -18.812 -5.121 -4.215 1 94.19 158 PHE B CA 1
ATOM 2547 C C . PHE B 1 158 ? -18.078 -3.873 -4.676 1 94.19 158 PHE B C 1
ATOM 2549 O O . PHE B 1 158 ? -16.953 -3.613 -4.227 1 94.19 158 PHE B O 1
ATOM 2556 N N . ASN B 1 159 ? -18.688 -3.145 -5.551 1 93.06 159 ASN B N 1
ATOM 2557 C CA . ASN B 1 159 ? -18.047 -1.944 -6.07 1 93.06 159 ASN B CA 1
ATOM 2558 C C . ASN B 1 159 ? -17.781 -0.925 -4.965 1 93.06 159 ASN B C 1
ATOM 2560 O O . ASN B 1 159 ? -16.734 -0.263 -4.965 1 93.06 159 ASN B O 1
ATOM 2564 N N . GLN B 1 160 ? -18.703 -0.825 -4.027 1 93.44 160 GLN B N 1
ATOM 2565 C CA . GLN B 1 160 ? -18.516 0.077 -2.895 1 93.44 160 GLN B CA 1
ATOM 2566 C C . GLN B 1 160 ? -17.359 -0.394 -2.002 1 93.44 160 GLN B C 1
ATOM 2568 O O . GLN B 1 160 ? -16.578 0.419 -1.505 1 93.44 160 GLN B O 1
ATOM 2573 N N . PHE B 1 161 ? -17.281 -1.684 -1.831 1 95.44 161 PHE B N 1
ATOM 2574 C CA . PHE B 1 161 ? -16.188 -2.242 -1.036 1 95.44 161 PHE B CA 1
ATOM 2575 C C . PHE B 1 161 ? -14.836 -1.969 -1.694 1 95.44 161 PHE B C 1
ATOM 2577 O O . PHE B 1 161 ? -13.891 -1.557 -1.026 1 95.44 161 PHE B O 1
ATOM 2584 N N . LEU B 1 162 ? -14.812 -2.176 -2.994 1 93.19 162 LEU B N 1
ATOM 2585 C CA . LEU B 1 162 ? -13.594 -1.912 -3.752 1 93.19 162 LEU B CA 1
ATOM 2586 C C . LEU B 1 162 ? -13.172 -0.455 -3.607 1 93.19 162 LEU B C 1
ATOM 2588 O O . LEU B 1 162 ? -11.992 -0.167 -3.377 1 93.19 162 LEU B O 1
ATOM 2592 N N . PHE B 1 163 ? -14.055 0.413 -3.734 1 92.5 163 PHE B N 1
ATOM 2593 C CA . PHE B 1 163 ? -13.812 1.845 -3.602 1 92.5 163 PHE B CA 1
ATOM 2594 C C . PHE B 1 163 ? -13.336 2.186 -2.195 1 92.5 163 PHE B C 1
ATOM 2596 O O . PHE B 1 163 ? -12.344 2.9 -2.029 1 92.5 163 PHE B O 1
ATOM 2603 N N . ALA B 1 164 ? -14.008 1.659 -1.198 1 93.81 164 ALA B N 1
ATOM 2604 C CA . ALA B 1 164 ? -13.672 1.933 0.197 1 93.81 164 ALA B CA 1
ATOM 2605 C C . ALA B 1 164 ? -12.281 1.406 0.54 1 93.81 164 ALA B C 1
ATOM 2607 O O . ALA B 1 164 ? -11.477 2.113 1.151 1 93.81 164 ALA B O 1
ATOM 2608 N N . ALA B 1 165 ? -12 0.168 0.155 1 93.75 165 ALA B N 1
ATOM 2609 C CA . ALA B 1 165 ? -10.703 -0.445 0.434 1 93.75 165 ALA B CA 1
ATOM 2610 C C . ALA B 1 165 ? -9.57 0.319 -0.254 1 93.75 165 ALA B C 1
ATOM 2612 O O . ALA B 1 165 ? -8.516 0.541 0.337 1 93.75 165 ALA B O 1
ATOM 2613 N N . ALA B 1 166 ? -9.789 0.757 -1.489 1 91.94 166 ALA B N 1
ATOM 2614 C CA . ALA B 1 166 ? -8.781 1.496 -2.24 1 91.94 166 ALA B CA 1
ATOM 2615 C C . ALA B 1 166 ? -8.5 2.852 -1.598 1 91.94 166 ALA B C 1
ATOM 2617 O O . ALA B 1 166 ? -7.383 3.363 -1.679 1 91.94 166 ALA B O 1
ATOM 2618 N N . HIS B 1 167 ? -9.477 3.398 -0.963 1 89.88 167 HIS B N 1
ATOM 2619 C CA . HIS B 1 167 ? -9.328 4.715 -0.356 1 89.88 167 HIS B CA 1
ATOM 2620 C C . HIS B 1 167 ? -8.562 4.637 0.958 1 89.88 167 HIS B C 1
ATOM 2622 O O . HIS B 1 167 ? -8.102 5.656 1.48 1 89.88 167 HIS B O 1
ATOM 2628 N N . CYS B 1 168 ? -8.367 3.506 1.469 1 88.69 168 CYS B N 1
ATOM 2629 C CA . CYS B 1 168 ? -7.652 3.348 2.73 1 88.69 168 CYS B CA 1
ATOM 2630 C C . CYS B 1 168 ? -6.152 3.197 2.494 1 88.69 168 CYS B C 1
ATOM 2632 O O . CYS B 1 168 ? -5.367 3.197 3.443 1 88.69 168 CYS B O 1
ATOM 2634 N N . VAL B 1 169 ? -5.793 3.092 1.208 1 79.44 169 VAL B N 1
ATOM 2635 C CA . VAL B 1 169 ? -4.379 2.848 0.949 1 79.44 169 VAL B CA 1
ATOM 2636 C C . VAL B 1 169 ? -3.846 3.885 -0.037 1 79.44 169 VAL B C 1
ATOM 2638 O O . VAL B 1 169 ? -4.602 4.422 -0.85 1 79.44 169 VAL B O 1
#

Radius of gyration: 20.99 Å; Cα contacts (8 Å, |Δi|>4): 429; chains: 2; bounding box: 52×60×54 Å

Secondary structure (DSSP, 8-state):
-----SSSPPPTT--HHHHHHHHHHH-TT-SS-B-HHHHHHHHHHTT----HHHHHHHHHHH-TT-SSSB-HHHHHHHHHHHHHHHHHHHHH-TT--S-EE---SSHHHHHHHHHT-TT--SEE-HHHHHHHHHHHHHHHHHHHHH-TT--SEEEEEHHHHHHHHHHT-/-----SSSPPPTT--HHHHHHHHHHH-TT-SS-B-HHHHHHHHHHTT----HHHHHHHHHHH-TT-SSSB-HHHHHHHHHHHHHHHHHHHHH-TT--S-EE---SSHHHHHHHHHT-TT--SEE-HHHHHHHHHHHHHHHHHHHHH-TT--SEEEEEHHHHHHHHHHT-

InterPro domains:
  IPR002048 EF-hand domain [PF13499] (17-78)
  IPR002048 EF-hand domain [PS50222] (14-49)
  IPR002048 EF-hand domain [SM00054] (18-46)
  IPR002048 EF-hand domain [SM00054] (54-82)
  IPR011992 EF-hand domain pair [SSF47473] (17-164)
  IPR018247 EF-Hand 1, calcium-binding site [PS00018] (27-39)
  IPR051426 Peflin/Sorcin Calcium-Binding [PTHR46212] (11-168)

Foldseek 3Di:
DPPPPFLAQDALPDDLVRLVVNVCVLVPVNPQKHALVSVQVSNVSNVQHDDSVLSLLLQCVLVPPNPRIDGSVSVVVSSNLLNVLVVVVCVQVVVPPQKHADDDDDPVVVVLLVVLVVVNPNIDGSNSSSLSVQLVVQLVVLQCVQPVVVPVDGDDDPVSVVVSNVSSD/DPPPPFLAQDALPDDLVRLVVNVCVLVPVNPQKHALVSVQVSNVSNVQHDDSVLSLLLCCVLVPPNPRIDGSVSSVVSSNLLNVLVVVVCVQVVVPPQKHADDDDDPVVVVLLVVLVVVNPNIDGSNSSSLSVQLVVQLVVLQCVQPVVVPVDGDDDPVSVVVSNVSSD

Solvent-accessible surface area (backbone atoms only — not comparable to full-atom values): 18625 Å² total; per-residue (Å²): 128,84,64,85,59,80,58,30,75,77,64,80,84,55,48,73,69,55,49,49,52,51,50,55,67,40,22,80,83,68,76,68,48,36,42,32,66,39,48,41,53,32,35,38,60,43,70,38,80,65,48,59,54,57,38,26,37,56,46,53,79,45,19,88,78,72,72,72,39,33,39,67,73,37,43,54,55,48,50,49,50,54,38,51,50,50,49,53,48,50,62,72,24,73,82,67,76,64,47,40,71,68,87,62,86,49,63,57,57,38,54,46,53,48,59,43,23,50,81,66,72,61,38,29,37,66,61,33,46,48,54,46,51,50,29,51,52,33,42,50,53,48,50,49,68,64,22,75,83,68,74,61,48,33,77,32,41,62,66,52,43,52,40,49,38,44,61,30,86,129,84,65,84,60,81,58,31,74,77,64,79,85,55,48,73,69,55,47,50,54,51,49,55,67,42,23,80,85,68,76,69,48,37,42,31,65,38,50,40,54,33,34,38,60,45,71,38,80,64,48,59,54,57,39,29,36,56,46,54,78,47,19,88,77,71,71,73,39,34,39,68,74,35,44,54,54,48,50,50,50,54,37,51,50,51,50,51,48,51,62,71,23,73,84,66,75,65,45,39,72,68,85,62,86,50,64,56,57,38,54,46,53,50,58,45,22,51,80,67,73,59,39,30,38,66,61,34,45,47,52,46,50,50,30,53,51,32,41,50,53,48,49,49,68,64,20,75,82,66,75,61,48,34,78,32,41,62,67,52,43,51,40,50,38,43,60,29,86

Nearest PDB structures (foldseek):
  1y1x-assembly3_A  TM=7.289E-01  e=1.084E-10  Leishmania major strain Friedlin
  5jjg-assembly1_A-2  TM=7.714E-01  e=6.319E-08  Mus musculus
  3aak-assembly1_A-2  TM=7.431E-01  e=5.145E-08  Homo sapiens
  3sib-assembly1_A  TM=7.345E-01  e=7.893E-06  Entamoeba histolytica
  4q04-assembly1_A  TM=6.757E-01  e=1.020E-05  Entamoeba histolytica